Protein AF-A0A537X5E1-F1 (afdb_monomer)

Structure (mmCIF, N/CA/C/O backbone):
data_AF-A0A537X5E1-F1
#
_entry.id   AF-A0A537X5E1-F1
#
loop_
_atom_site.group_PDB
_atom_site.id
_atom_site.type_symbol
_atom_site.label_atom_id
_atom_site.label_alt_id
_atom_site.label_comp_id
_atom_site.label_asym_id
_atom_site.label_entity_id
_atom_site.label_seq_id
_atom_site.pdbx_PDB_ins_code
_atom_site.Cartn_x
_atom_site.Cartn_y
_atom_site.Cartn_z
_atom_site.occupancy
_atom_site.B_iso_or_equiv
_atom_site.auth_seq_id
_atom_site.auth_comp_id
_atom_site.auth_asym_id
_atom_site.auth_atom_id
_atom_site.pdbx_PDB_model_num
ATOM 1 N N . MET A 1 1 ? 14.790 5.334 -3.574 1.00 80.94 1 MET A N 1
ATOM 2 C CA . MET A 1 1 ? 14.850 6.751 -4.011 1.00 80.94 1 MET A CA 1
ATOM 3 C C . MET A 1 1 ? 13.511 7.228 -4.557 1.00 80.94 1 MET A C 1
ATOM 5 O O . MET A 1 1 ? 13.008 8.203 -4.020 1.00 80.94 1 MET A O 1
ATOM 9 N N . ALA A 1 2 ? 12.903 6.524 -5.523 1.00 88.62 2 ALA A N 1
ATOM 10 C CA . ALA A 1 2 ? 11.555 6.816 -6.039 1.00 88.62 2 ALA A CA 1
ATOM 11 C C . ALA A 1 2 ? 10.518 7.056 -4.935 1.00 88.62 2 ALA A C 1
ATOM 13 O O . ALA A 1 2 ? 9.854 8.083 -4.870 1.00 88.62 2 ALA A O 1
ATOM 14 N N . SER A 1 3 ? 10.453 6.110 -4.012 1.00 90.12 3 SER A N 1
ATOM 15 C CA . SER A 1 3 ? 9.537 6.094 -2.884 1.00 90.12 3 SER A CA 1
ATOM 16 C C . SER A 1 3 ? 9.662 7.276 -1.935 1.00 90.12 3 SER A C 1
ATOM 18 O O . SER A 1 3 ? 8.659 7.870 -1.560 1.00 90.12 3 SER A O 1
ATOM 20 N N . ALA A 1 4 ? 10.887 7.661 -1.579 1.00 91.50 4 ALA A N 1
ATOM 21 C CA . ALA A 1 4 ? 11.147 8.807 -0.720 1.00 91.50 4 ALA A CA 1
ATOM 22 C C . ALA A 1 4 ? 10.644 10.097 -1.382 1.00 91.50 4 ALA A C 1
ATOM 24 O O . ALA A 1 4 ? 9.962 10.894 -0.737 1.00 91.50 4 ALA A O 1
ATOM 25 N N . THR A 1 5 ? 10.906 10.262 -2.682 1.00 94.50 5 THR A N 1
ATOM 26 C CA . THR A 1 5 ? 10.387 11.379 -3.480 1.00 94.50 5 THR A CA 1
ATOM 27 C C . THR A 1 5 ? 8.862 11.350 -3.552 1.00 94.50 5 THR A C 1
ATOM 29 O O . THR A 1 5 ? 8.228 12.388 -3.341 1.00 94.50 5 THR A O 1
ATOM 32 N N . ALA A 1 6 ? 8.265 10.174 -3.772 1.00 95.75 6 ALA A N 1
ATOM 33 C CA . ALA A 1 6 ? 6.819 10.003 -3.830 1.00 95.75 6 ALA A CA 1
ATOM 34 C C . ALA A 1 6 ? 6.149 10.382 -2.500 1.00 95.75 6 ALA A C 1
ATOM 36 O O . ALA A 1 6 ? 5.268 11.238 -2.487 1.00 95.75 6 ALA A O 1
ATOM 37 N N . ILE A 1 7 ? 6.617 9.827 -1.374 1.00 94.69 7 ILE A N 1
ATOM 38 C CA . ILE A 1 7 ? 6.110 10.121 -0.022 1.00 94.69 7 ILE A CA 1
ATOM 39 C C . ILE A 1 7 ? 6.230 11.617 0.285 1.00 94.69 7 ILE A C 1
ATOM 41 O O . ILE A 1 7 ? 5.267 12.238 0.739 1.00 94.69 7 ILE A O 1
ATOM 45 N N . ALA A 1 8 ? 7.408 12.207 0.052 1.00 95.94 8 ALA A N 1
ATOM 46 C CA . ALA A 1 8 ? 7.662 13.610 0.364 1.00 95.94 8 ALA A CA 1
ATOM 47 C C . ALA A 1 8 ? 6.758 14.544 -0.452 1.00 95.94 8 ALA A C 1
ATOM 49 O O . ALA A 1 8 ? 6.165 15.471 0.107 1.00 95.94 8 ALA A O 1
ATOM 50 N N . THR A 1 9 ? 6.611 14.269 -1.750 1.00 97.38 9 THR A N 1
ATOM 51 C CA . THR A 1 9 ? 5.779 15.068 -2.658 1.00 97.38 9 THR A CA 1
ATOM 52 C C . THR A 1 9 ? 4.301 14.915 -2.339 1.00 97.38 9 THR A C 1
ATOM 54 O O . THR A 1 9 ? 3.621 15.925 -2.169 1.00 97.38 9 THR A O 1
ATOM 57 N N . LEU A 1 10 ? 3.823 13.676 -2.170 1.00 97.38 10 LEU A N 1
ATOM 58 C CA . LEU A 1 10 ? 2.445 13.380 -1.781 1.00 97.38 10 LEU A CA 1
ATOM 59 C C . LEU A 1 10 ? 2.080 14.137 -0.503 1.00 97.38 10 LEU A C 1
ATOM 61 O O . LEU A 1 10 ? 1.066 14.832 -0.442 1.00 97.38 10 LEU A O 1
ATOM 65 N N . LYS A 1 11 ? 2.937 14.040 0.519 1.00 95.44 11 LYS A N 1
ATOM 66 C CA . LYS A 1 11 ? 2.716 14.699 1.804 1.00 95.44 11 LYS A CA 1
ATOM 67 C C . LYS A 1 11 ? 2.663 16.216 1.659 1.00 95.44 11 LYS A C 1
ATOM 69 O O . LYS A 1 11 ? 1.775 16.840 2.232 1.00 95.44 11 LYS A O 1
ATOM 74 N N . ALA A 1 12 ? 3.591 16.812 0.912 1.00 96.94 12 ALA A N 1
ATOM 75 C CA . ALA A 1 12 ? 3.610 18.254 0.692 1.00 96.94 12 ALA A CA 1
ATOM 76 C C . ALA A 1 12 ? 2.371 18.739 -0.081 1.00 96.94 12 ALA A C 1
ATOM 78 O O . ALA A 1 12 ? 1.764 19.734 0.311 1.00 96.94 12 ALA A O 1
ATOM 79 N N . ALA A 1 13 ? 1.975 18.026 -1.137 1.00 97.12 13 ALA A N 1
ATOM 80 C CA . ALA A 1 13 ? 0.824 18.362 -1.968 1.00 97.12 13 ALA A CA 1
ATOM 81 C C . ALA A 1 13 ? -0.501 18.237 -1.200 1.00 97.12 13 ALA A C 1
ATOM 83 O O . ALA A 1 13 ? -1.284 19.190 -1.166 1.00 97.12 13 ALA A O 1
ATOM 84 N N . TYR A 1 14 ? -0.717 17.112 -0.509 1.00 96.00 14 TYR A N 1
ATOM 85 C CA . TYR A 1 14 ? -1.943 16.876 0.256 1.00 96.00 14 TYR A CA 1
ATOM 86 C C . TYR A 1 14 ? -2.073 17.845 1.439 1.00 96.00 14 TYR A C 1
ATOM 88 O O . TYR A 1 14 ? -3.107 18.486 1.613 1.00 96.00 14 TYR A O 1
ATOM 96 N N . LEU A 1 15 ? -1.003 18.044 2.222 1.00 93.75 15 LEU A N 1
ATOM 97 C CA . LEU A 1 15 ? -1.014 19.031 3.314 1.00 93.75 15 LEU A CA 1
ATOM 98 C C . LEU A 1 15 ? -1.101 20.480 2.805 1.00 93.75 15 LEU A C 1
ATOM 100 O O . LEU A 1 15 ? -1.512 21.366 3.552 1.00 93.75 15 LEU A O 1
ATOM 104 N N . GLY A 1 16 ? -0.741 20.717 1.542 1.00 95.88 16 GLY A N 1
ATOM 105 C CA . GLY A 1 16 ? -0.945 21.978 0.831 1.00 95.88 16 GLY A CA 1
ATOM 106 C C . GLY A 1 16 ? -2.392 22.227 0.385 1.00 95.88 16 GLY A C 1
ATOM 107 O O . GLY A 1 16 ? -2.672 23.305 -0.137 1.00 95.88 16 GLY A O 1
ATOM 108 N N . GLY A 1 17 ? -3.306 21.274 0.602 1.00 94.44 17 GLY A N 1
ATOM 109 C CA . GLY A 1 17 ? -4.735 21.400 0.306 1.00 94.44 17 GLY A CA 1
ATOM 110 C C . GLY A 1 17 ? -5.176 20.812 -1.035 1.00 94.44 17 GLY A C 1
ATOM 111 O O . GLY A 1 17 ? -6.317 21.044 -1.433 1.00 94.44 17 GLY A O 1
ATOM 112 N N . GLN A 1 18 ? -4.306 20.078 -1.734 1.00 96.56 18 GLN A N 1
ATOM 113 C CA . GLN A 1 18 ? -4.712 19.312 -2.916 1.00 96.56 18 GLN A CA 1
ATOM 114 C C . GLN A 1 18 ? -5.556 18.100 -2.519 1.00 96.56 18 GLN A C 1
ATOM 116 O O . GLN A 1 18 ? -5.432 17.577 -1.406 1.00 96.56 18 GLN A O 1
ATOM 121 N N . ARG A 1 19 ? -6.398 17.631 -3.444 1.00 96.69 19 ARG A N 1
ATOM 122 C CA . ARG A 1 19 ? -7.115 16.363 -3.261 1.00 96.69 19 ARG A CA 1
ATOM 123 C C . ARG A 1 19 ? -6.122 15.193 -3.265 1.00 96.69 19 ARG A C 1
ATOM 125 O O . ARG A 1 19 ? -4.997 15.322 -3.742 1.00 96.69 19 ARG A O 1
ATOM 132 N N . LEU A 1 20 ? -6.513 14.053 -2.691 1.00 95.94 20 LEU A N 1
ATOM 133 C CA . LEU A 1 20 ? -5.603 12.910 -2.537 1.00 95.94 20 LEU A CA 1
ATOM 134 C C . LEU A 1 20 ? -5.120 12.354 -3.886 1.00 95.94 20 LEU A C 1
ATOM 136 O O . LEU A 1 20 ? -3.939 12.059 -4.020 1.00 95.94 20 LEU A O 1
ATOM 140 N N . ASP A 1 21 ? -6.003 12.260 -4.879 1.00 97.25 21 ASP A N 1
ATOM 141 C CA . ASP A 1 21 ? -5.669 11.881 -6.258 1.00 97.25 21 ASP A CA 1
ATOM 142 C C . ASP A 1 21 ? -4.666 12.857 -6.888 1.00 97.25 21 ASP A C 1
ATOM 144 O O . ASP A 1 21 ? -3.602 12.435 -7.332 1.00 97.25 21 ASP A O 1
ATOM 148 N N . GLU A 1 22 ? -4.940 14.162 -6.821 1.00 97.81 22 GLU A N 1
ATOM 149 C CA . GLU A 1 22 ? -4.045 15.216 -7.331 1.00 97.81 22 GLU A CA 1
ATOM 150 C C . GLU A 1 22 ? -2.658 15.165 -6.666 1.00 97.81 22 GLU A C 1
ATOM 152 O O . GLU A 1 22 ? -1.624 15.321 -7.318 1.00 97.81 22 GLU A O 1
ATOM 157 N N . ALA A 1 23 ? -2.614 14.890 -5.361 1.00 97.94 23 ALA A N 1
ATOM 158 C CA . ALA A 1 23 ? -1.369 14.772 -4.619 1.00 97.94 23 ALA A CA 1
ATOM 159 C C . ALA A 1 23 ? -0.562 13.516 -5.013 1.00 97.94 23 ALA A C 1
ATOM 161 O O . ALA A 1 23 ? 0.673 13.560 -5.026 1.00 97.94 23 ALA A O 1
ATOM 162 N N . VAL A 1 24 ? -1.229 12.409 -5.363 1.00 97.75 24 VAL A N 1
ATOM 163 C CA . VAL A 1 24 ? -0.579 11.207 -5.916 1.00 97.75 24 VAL A CA 1
ATOM 164 C C . VAL A 1 24 ? -0.083 11.462 -7.343 1.00 97.75 24 VAL A C 1
ATOM 166 O O . VAL A 1 24 ? 1.039 11.080 -7.672 1.00 97.75 24 VAL A O 1
ATOM 169 N N . GLU A 1 25 ? -0.848 12.167 -8.176 1.00 98.19 25 GLU A N 1
ATOM 170 C CA . GLU A 1 25 ? -0.407 12.584 -9.515 1.00 98.19 25 GLU A CA 1
ATOM 171 C C . GLU A 1 25 ? 0.824 13.504 -9.448 1.00 98.19 25 GLU A C 1
ATOM 173 O O . GLU A 1 25 ? 1.772 13.347 -10.222 1.00 98.19 25 GLU A O 1
ATOM 178 N N . ALA A 1 26 ? 0.868 14.422 -8.478 1.00 97.88 26 ALA A N 1
ATOM 179 C CA . ALA A 1 26 ? 2.044 15.249 -8.221 1.00 97.88 26 ALA A CA 1
ATOM 180 C C . ALA A 1 26 ? 3.259 14.397 -7.812 1.00 97.88 26 ALA A C 1
ATOM 182 O O . ALA A 1 26 ? 4.374 14.639 -8.283 1.00 97.88 26 ALA A O 1
ATOM 183 N N . ALA A 1 27 ? 3.048 13.374 -6.977 1.00 97.50 27 ALA A N 1
ATOM 184 C CA . ALA A 1 27 ? 4.088 12.415 -6.620 1.00 97.50 27 ALA A CA 1
ATOM 185 C C . ALA A 1 27 ? 4.598 11.638 -7.846 1.00 97.50 27 ALA A C 1
ATOM 187 O O . ALA A 1 27 ? 5.812 11.517 -8.009 1.00 97.50 27 ALA A O 1
ATOM 188 N N . ASN A 1 28 ? 3.710 11.197 -8.746 1.00 97.56 28 ASN A N 1
ATOM 189 C CA . ASN A 1 28 ? 4.096 10.583 -10.021 1.00 97.56 28 ASN A CA 1
ATOM 190 C C . ASN A 1 28 ? 5.009 11.501 -10.835 1.00 97.56 28 ASN A C 1
ATOM 192 O O . ASN A 1 28 ? 6.096 11.096 -11.241 1.00 97.56 28 ASN A O 1
ATOM 196 N N . ALA A 1 29 ? 4.580 12.750 -11.036 1.00 96.69 29 ALA A N 1
ATOM 197 C CA . ALA A 1 29 ? 5.317 13.726 -11.829 1.00 96.69 29 ALA A CA 1
ATOM 198 C C . ALA A 1 29 ? 6.715 14.001 -11.251 1.00 96.69 29 ALA A C 1
ATOM 200 O O . ALA A 1 29 ? 7.679 14.119 -12.007 1.00 96.69 29 ALA A O 1
ATOM 201 N N . ALA A 1 30 ? 6.844 14.058 -9.922 1.00 95.81 30 ALA A N 1
ATOM 202 C CA . ALA A 1 30 ? 8.131 14.246 -9.259 1.00 95.81 30 ALA A CA 1
ATOM 203 C C . ALA A 1 30 ? 9.078 13.052 -9.460 1.00 95.81 30 ALA A C 1
ATOM 205 O O . ALA A 1 30 ? 10.251 13.251 -9.778 1.00 95.81 30 ALA A O 1
ATOM 206 N N . VAL A 1 31 ? 8.578 11.817 -9.322 1.00 94.81 31 VAL A N 1
ATOM 207 C CA . VAL A 1 31 ? 9.384 10.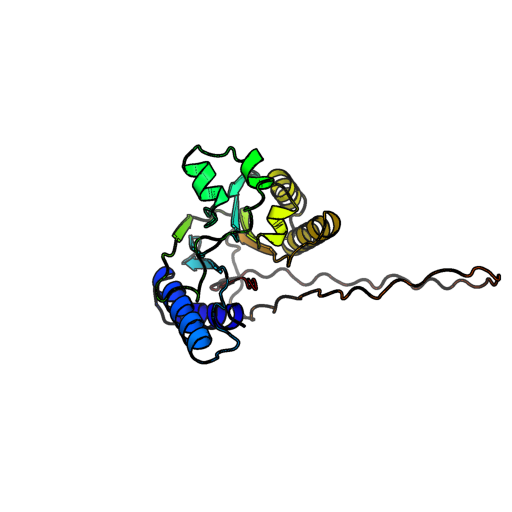606 -9.561 1.00 94.81 31 VAL A CA 1
ATOM 208 C C . VAL A 1 31 ? 9.772 10.494 -11.037 1.00 94.81 31 VAL A C 1
ATOM 210 O O . VAL A 1 31 ? 10.937 10.241 -11.339 1.00 94.81 31 VAL A O 1
ATOM 213 N N . PHE A 1 32 ? 8.833 10.753 -11.951 1.00 94.19 32 PHE A N 1
ATOM 214 C CA . PHE A 1 32 ? 9.067 10.721 -13.396 1.00 94.19 32 PHE A CA 1
ATOM 215 C C . PHE A 1 32 ? 10.130 11.745 -13.823 1.00 94.19 32 PHE A C 1
ATOM 217 O O . PHE A 1 32 ? 11.050 11.418 -14.572 1.00 94.19 32 PHE A O 1
ATOM 224 N N . ALA A 1 33 ? 10.054 12.978 -13.307 1.00 92.62 33 ALA A N 1
ATOM 225 C CA . ALA A 1 33 ? 11.052 14.013 -13.574 1.00 92.62 33 ALA A CA 1
ATOM 226 C C . ALA A 1 33 ? 12.443 13.609 -13.060 1.00 92.62 33 ALA A C 1
ATOM 228 O O . ALA A 1 33 ? 13.429 13.717 -13.786 1.00 92.62 33 ALA A O 1
ATOM 229 N N . GLN A 1 34 ? 12.520 13.057 -11.846 1.00 89.81 34 GLN A N 1
ATOM 230 C CA . GLN A 1 34 ? 13.782 12.582 -11.279 1.00 89.81 34 GLN A CA 1
ATOM 231 C C . GLN A 1 34 ? 14.406 11.441 -12.102 1.00 89.81 34 GLN A C 1
ATOM 233 O O . GLN A 1 34 ? 15.622 11.410 -12.284 1.00 89.81 34 GLN A O 1
ATOM 238 N N . ALA A 1 35 ? 13.587 10.519 -12.617 1.00 88.00 35 ALA A N 1
ATOM 239 C CA . ALA A 1 35 ? 14.034 9.433 -13.489 1.00 88.00 35 ALA A CA 1
ATOM 240 C C . ALA A 1 35 ? 14.516 9.926 -14.869 1.00 88.00 35 ALA A C 1
ATOM 242 O O . ALA A 1 35 ? 15.355 9.284 -15.503 1.00 88.00 35 ALA A O 1
ATOM 243 N N . ALA A 1 36 ? 13.995 11.061 -15.349 1.00 84.38 36 ALA A N 1
ATOM 244 C CA . ALA A 1 36 ? 14.403 11.669 -16.614 1.00 84.38 36 ALA A CA 1
ATOM 245 C C . ALA A 1 36 ? 15.745 12.419 -16.513 1.00 84.38 36 ALA A C 1
ATOM 247 O O . ALA A 1 36 ? 16.520 12.413 -17.475 1.00 84.38 36 ALA A O 1
ATOM 248 N N . ASP A 1 37 ? 16.022 13.029 -15.358 1.00 84.31 37 ASP A N 1
ATOM 249 C CA . ASP A 1 37 ? 17.216 13.850 -15.119 1.00 84.31 37 ASP A CA 1
ATOM 250 C C . ASP A 1 37 ? 18.493 13.024 -14.878 1.00 84.31 37 ASP A C 1
ATOM 252 O O . ASP A 1 37 ? 19.600 13.510 -15.126 1.00 84.31 37 ASP A O 1
ATOM 256 N N . ASP A 1 38 ? 18.362 11.765 -14.448 1.00 80.81 38 ASP A N 1
ATOM 257 C CA . ASP A 1 38 ? 19.485 10.852 -14.230 1.00 80.81 38 ASP A CA 1
ATOM 258 C C . ASP A 1 38 ? 19.358 9.593 -15.097 1.00 80.81 38 ASP A C 1
ATOM 260 O O . ASP A 1 38 ? 18.463 8.765 -14.933 1.00 80.81 38 ASP A O 1
ATOM 264 N N . ALA A 1 39 ? 20.315 9.406 -16.010 1.00 78.38 39 ALA A N 1
ATOM 265 C CA . ALA A 1 39 ? 20.365 8.237 -16.880 1.00 78.38 39 ALA A CA 1
ATOM 266 C C . ALA A 1 39 ? 20.448 6.905 -16.110 1.00 78.38 39 ALA A C 1
ATOM 268 O O . ALA A 1 39 ? 20.008 5.889 -16.649 1.00 78.38 39 ALA A O 1
ATOM 269 N N . ALA A 1 40 ? 20.993 6.907 -14.888 1.00 79.62 40 ALA A N 1
ATOM 270 C CA . ALA A 1 40 ? 21.053 5.740 -14.011 1.00 79.62 40 ALA A CA 1
ATOM 271 C C . ALA A 1 40 ? 19.699 5.399 -13.365 1.00 79.62 40 ALA A C 1
ATOM 273 O O . ALA A 1 40 ? 19.528 4.286 -12.878 1.00 79.62 40 ALA A O 1
ATOM 274 N N . LEU A 1 41 ? 18.741 6.332 -13.379 1.00 78.75 41 LEU A N 1
ATOM 275 C CA . LEU A 1 41 ? 17.405 6.185 -12.791 1.00 78.75 41 LEU A CA 1
ATOM 276 C C . LEU A 1 41 ? 16.312 6.009 -13.846 1.00 78.75 41 LEU A C 1
ATOM 278 O O . LEU A 1 41 ? 15.127 6.050 -13.521 1.00 78.75 41 LEU A O 1
ATOM 282 N N . ARG A 1 42 ? 16.675 5.803 -15.117 1.00 74.94 42 ARG A N 1
ATOM 283 C CA . ARG A 1 42 ? 15.686 5.555 -16.170 1.00 74.94 42 ARG A CA 1
ATOM 284 C C . ARG A 1 42 ? 14.880 4.300 -15.869 1.00 74.94 42 ARG A C 1
ATOM 286 O O . ARG A 1 42 ? 15.449 3.236 -15.654 1.00 74.94 42 ARG A O 1
ATOM 293 N N . GLY A 1 43 ? 13.558 4.436 -15.930 1.00 77.62 43 GLY A N 1
ATOM 294 C CA . GLY A 1 43 ? 12.629 3.354 -15.606 1.00 77.62 43 GLY A CA 1
ATOM 295 C C . GLY A 1 43 ? 12.422 3.148 -14.105 1.00 77.62 43 GLY A C 1
ATOM 296 O O . GLY A 1 43 ? 11.714 2.222 -13.731 1.00 77.62 43 GLY A O 1
ATOM 297 N N . MET A 1 44 ? 13.003 4.000 -13.252 1.00 87.25 44 MET A N 1
ATOM 298 C CA . MET A 1 44 ? 12.749 3.976 -11.817 1.00 87.25 44 MET A CA 1
ATOM 299 C C . MET A 1 44 ? 11.258 4.203 -11.544 1.00 87.25 44 MET A C 1
ATOM 301 O O . MET A 1 44 ? 10.689 5.208 -11.969 1.00 87.25 44 MET A O 1
ATOM 305 N N . GLY A 1 45 ? 10.664 3.309 -10.758 1.00 90.62 45 GLY A N 1
ATOM 306 C CA . GLY A 1 45 ? 9.292 3.444 -10.296 1.00 90.62 45 GLY A CA 1
ATOM 307 C C . GLY A 1 45 ? 9.096 2.950 -8.871 1.00 90.62 45 GLY A C 1
ATOM 308 O O . GLY A 1 45 ? 10.032 2.487 -8.221 1.00 90.62 45 GLY A O 1
ATOM 309 N N . THR A 1 46 ? 7.882 3.121 -8.363 1.00 93.44 46 THR A N 1
ATOM 310 C CA . THR A 1 46 ? 7.452 2.594 -7.061 1.00 93.44 46 THR A CA 1
ATOM 311 C C . THR A 1 46 ? 5.942 2.411 -7.062 1.00 93.44 46 THR A C 1
ATOM 313 O O . THR A 1 46 ? 5.221 3.153 -7.737 1.00 93.44 46 THR A O 1
ATOM 316 N N . THR A 1 47 ? 5.450 1.464 -6.273 1.00 95.25 47 THR A N 1
ATOM 317 C CA . THR A 1 47 ? 4.035 1.422 -5.899 1.00 95.25 47 THR A CA 1
ATOM 318 C C . THR A 1 47 ? 3.727 2.531 -4.888 1.00 95.25 47 THR A C 1
ATOM 320 O O . THR A 1 47 ? 4.630 3.172 -4.338 1.00 95.25 47 THR A O 1
ATOM 323 N N . LEU A 1 48 ? 2.443 2.794 -4.657 1.00 97.12 48 LEU A N 1
ATOM 324 C CA . LEU A 1 48 ? 1.960 3.684 -3.615 1.00 97.12 48 LEU A CA 1
ATOM 325 C C . LEU A 1 48 ? 0.575 3.248 -3.148 1.00 97.12 48 LEU A C 1
ATOM 327 O O . LEU A 1 48 ? -0.371 3.222 -3.925 1.00 97.12 48 LEU A O 1
ATOM 331 N N . THR A 1 49 ? 0.446 3.001 -1.850 1.00 97.56 49 THR A N 1
ATOM 332 C CA . THR A 1 49 ? -0.844 2.873 -1.166 1.00 97.56 49 THR A CA 1
ATOM 333 C C . THR A 1 49 ? -0.815 3.812 0.025 1.00 97.56 49 THR A C 1
ATOM 335 O O . THR A 1 49 ? 0.011 3.642 0.921 1.00 97.56 49 THR A O 1
ATOM 338 N N . ALA A 1 50 ? -1.677 4.826 0.009 1.00 95.88 50 ALA A N 1
ATOM 339 C CA . ALA A 1 50 ? -1.730 5.867 1.023 1.00 95.88 50 ALA A CA 1
ATOM 340 C C . ALA A 1 50 ? -3.103 5.940 1.676 1.00 95.88 50 ALA A C 1
ATOM 342 O O . ALA A 1 50 ? -4.116 5.813 0.998 1.00 95.88 50 ALA A O 1
ATOM 343 N N . ILE A 1 51 ? -3.122 6.200 2.985 1.00 95.75 51 ILE A N 1
ATOM 344 C CA . ILE A 1 51 ? -4.324 6.547 3.747 1.00 95.75 51 ILE A CA 1
ATOM 345 C C . ILE A 1 51 ? -4.206 8.010 4.188 1.00 95.75 51 ILE A C 1
ATOM 347 O O . ILE A 1 51 ? -3.173 8.433 4.700 1.00 95.75 51 ILE A O 1
ATOM 351 N N . ALA A 1 52 ? -5.278 8.779 4.036 1.00 94.19 52 ALA A N 1
ATOM 352 C CA . ALA A 1 52 ? -5.445 10.096 4.631 1.00 94.19 52 ALA A CA 1
ATOM 353 C C . ALA A 1 52 ? -6.697 10.105 5.513 1.00 94.19 52 ALA A C 1
ATOM 355 O O . ALA A 1 52 ? -7.761 9.649 5.103 1.00 94.19 52 ALA A O 1
ATOM 356 N N . LEU A 1 53 ? -6.572 10.614 6.739 1.00 91.62 53 LEU A N 1
ATOM 357 C CA . LEU A 1 53 ? -7.695 10.720 7.670 1.00 91.62 53 LEU A CA 1
ATOM 358 C C . LEU A 1 53 ? -8.342 12.100 7.546 1.00 91.62 53 LEU A C 1
ATOM 360 O O . LEU A 1 53 ? -7.688 13.116 7.786 1.00 91.62 53 LEU A O 1
ATOM 364 N N . GLU A 1 54 ? -9.629 12.123 7.212 1.00 87.75 54 GLU A N 1
ATOM 365 C CA . GLU A 1 54 ? -10.443 13.329 7.105 1.00 87.75 54 GLU A CA 1
ATOM 366 C C . GLU A 1 54 ? -11.528 13.359 8.184 1.00 87.75 54 GLU A C 1
ATOM 368 O O . GLU A 1 54 ? -12.269 12.399 8.411 1.00 87.75 54 GLU A O 1
ATOM 373 N N . GLY A 1 55 ? -11.650 14.500 8.862 1.00 85.56 55 GLY A N 1
ATOM 374 C CA . GLY A 1 55 ? -12.615 14.657 9.946 1.00 85.56 55 GLY A CA 1
ATOM 375 C C . GLY A 1 55 ? -12.364 13.685 11.104 1.00 85.56 55 GLY A C 1
ATOM 376 O O . GLY A 1 55 ? -11.224 13.471 11.511 1.00 85.56 55 GLY A O 1
ATOM 377 N N . ALA A 1 56 ? -13.445 13.152 11.679 1.00 82.62 56 ALA A N 1
ATOM 378 C CA . ALA A 1 56 ? -13.379 12.272 12.848 1.00 82.62 56 ALA A CA 1
ATOM 379 C C . ALA A 1 56 ? -13.364 10.775 12.499 1.00 82.62 56 ALA A C 1
ATOM 381 O O . ALA A 1 56 ? -12.912 9.970 13.305 1.00 82.62 56 ALA A O 1
ATOM 382 N N . SER A 1 57 ? -13.885 10.391 11.332 1.00 90.50 57 SER A N 1
ATOM 383 C CA . SER A 1 57 ? -14.205 8.988 11.043 1.00 90.50 57 SER A CA 1
ATOM 384 C C . SER A 1 57 ? -14.144 8.643 9.556 1.00 90.50 57 SER A C 1
ATOM 386 O O . SER A 1 57 ? -14.823 7.724 9.111 1.00 90.50 57 SER A O 1
ATOM 388 N N . THR A 1 58 ? -13.391 9.386 8.749 1.00 93.94 58 THR A N 1
ATOM 389 C CA . THR A 1 58 ? -13.227 9.075 7.325 1.00 93.94 58 THR A CA 1
ATOM 390 C C . THR A 1 58 ? -11.765 8.798 7.025 1.00 93.94 58 THR A C 1
ATOM 392 O O . THR A 1 58 ? -10.904 9.612 7.341 1.00 93.94 58 THR A O 1
ATOM 395 N N . ALA A 1 59 ? -11.498 7.670 6.376 1.00 95.69 59 ALA A N 1
ATOM 396 C CA . ALA A 1 59 ? -10.234 7.387 5.717 1.00 95.69 59 ALA A CA 1
ATOM 397 C C . ALA A 1 59 ? -10.432 7.461 4.198 1.00 95.69 59 ALA A C 1
ATOM 399 O O . ALA A 1 59 ? -11.302 6.790 3.641 1.00 95.69 59 ALA A O 1
ATOM 400 N N . LEU A 1 60 ? -9.628 8.282 3.531 1.00 96.75 60 LEU A N 1
ATOM 401 C CA . LEU A 1 60 ? -9.459 8.263 2.085 1.00 96.75 60 LEU A CA 1
ATOM 402 C C . LEU A 1 60 ? -8.222 7.445 1.744 1.00 96.75 60 LEU A C 1
ATOM 404 O O . LEU A 1 60 ? -7.198 7.584 2.409 1.00 96.75 60 LEU A O 1
ATOM 408 N N . LEU A 1 61 ? -8.312 6.612 0.715 1.00 97.56 61 LEU A N 1
ATOM 409 C CA . LEU A 1 61 ? -7.188 5.849 0.199 1.00 97.56 61 LEU A CA 1
ATOM 410 C C . LEU A 1 61 ? -6.863 6.300 -1.217 1.00 97.56 61 LEU A C 1
ATOM 412 O O . LEU A 1 61 ? -7.778 6.528 -2.004 1.00 97.56 61 LEU A O 1
ATOM 416 N N . GLY A 1 62 ? -5.572 6.401 -1.522 1.00 97.62 62 GLY A N 1
ATOM 417 C CA . GLY A 1 62 ? -5.042 6.582 -2.872 1.00 97.62 62 GLY A CA 1
ATOM 418 C C . GLY A 1 62 ? -4.101 5.427 -3.188 1.00 97.62 62 GLY A C 1
ATOM 419 O O . GLY A 1 62 ? -3.227 5.123 -2.372 1.00 97.62 62 GLY A O 1
ATOM 420 N N . HIS A 1 63 ? -4.299 4.768 -4.326 1.00 98.12 63 HIS A N 1
ATOM 421 C CA . HIS A 1 63 ? -3.619 3.519 -4.650 1.00 98.12 63 HIS A CA 1
ATOM 422 C C . HIS A 1 63 ? -3.122 3.465 -6.101 1.00 98.12 63 HIS A C 1
ATOM 424 O O . HIS A 1 63 ? -3.850 3.784 -7.042 1.00 98.12 63 HIS A O 1
ATOM 430 N N . VAL A 1 64 ? -1.867 3.040 -6.259 1.00 98.06 64 VAL A N 1
ATOM 431 C CA . VAL A 1 64 ? -1.187 2.726 -7.517 1.00 98.06 64 VAL A CA 1
ATOM 432 C C . VAL A 1 64 ? -0.211 1.568 -7.275 1.00 98.06 64 VAL A C 1
ATOM 434 O O . VAL A 1 64 ? 0.820 1.763 -6.636 1.00 98.06 64 VAL A O 1
ATOM 437 N N . GLY A 1 65 ? -0.477 0.384 -7.821 1.00 96.81 65 GLY A N 1
ATOM 438 C CA . GLY A 1 65 ? 0.456 -0.749 -7.797 1.00 96.81 65 GLY A CA 1
ATOM 439 C C . GLY A 1 65 ? -0.214 -2.010 -7.279 1.00 96.81 65 GLY A C 1
ATOM 440 O O . GLY A 1 65 ? -1.414 -2.167 -7.430 1.00 96.81 65 GLY A O 1
ATOM 441 N N . ASP A 1 66 ? 0.546 -2.905 -6.670 1.00 95.75 66 ASP A N 1
ATOM 442 C CA . ASP A 1 66 ? 0.077 -4.182 -6.112 1.00 95.75 66 ASP A CA 1
ATOM 443 C C . ASP A 1 66 ? 0.293 -4.289 -4.592 1.00 95.75 66 ASP A C 1
ATOM 445 O O . ASP A 1 66 ? 0.040 -5.322 -3.980 1.00 95.75 66 ASP A O 1
ATOM 449 N N . SER A 1 67 ? 0.716 -3.200 -3.945 1.00 96.44 67 SER A N 1
ATOM 450 C CA . SER A 1 67 ? 0.680 -3.093 -2.485 1.00 96.44 67 SER A CA 1
ATOM 451 C C . SER A 1 67 ? -0.757 -2.934 -2.002 1.00 96.44 67 SER A C 1
ATOM 453 O O . SER A 1 67 ? -1.520 -2.146 -2.554 1.00 96.44 67 SER A O 1
ATOM 455 N N . ARG A 1 68 ? -1.139 -3.604 -0.920 1.00 97.56 68 ARG A N 1
ATOM 456 C CA . ARG A 1 68 ? -2.555 -3.760 -0.568 1.00 97.56 68 ARG A CA 1
ATOM 457 C C . ARG A 1 68 ? -2.960 -2.968 0.659 1.00 97.56 68 ARG A C 1
ATOM 459 O O . ARG A 1 68 ? -2.164 -2.760 1.575 1.00 97.56 68 ARG A O 1
ATOM 466 N N . ALA A 1 69 ? -4.230 -2.570 0.695 1.00 98.19 69 ALA A N 1
ATOM 467 C CA . ALA A 1 69 ? -4.898 -2.145 1.916 1.00 98.19 69 ALA A CA 1
ATOM 468 C C . ALA A 1 69 ? -6.028 -3.110 2.288 1.00 98.19 69 ALA A C 1
ATOM 470 O O . ALA A 1 69 ? -6.796 -3.541 1.430 1.00 98.19 69 ALA A O 1
ATOM 471 N N . TYR A 1 70 ? -6.165 -3.395 3.579 1.00 98.44 70 TYR A N 1
ATOM 472 C CA . TYR A 1 70 ? -7.209 -4.242 4.146 1.00 98.44 70 TYR A CA 1
ATOM 473 C C . TYR A 1 70 ? -7.980 -3.490 5.229 1.00 98.44 70 TYR A C 1
ATOM 475 O O . TYR A 1 70 ? -7.403 -2.704 5.984 1.00 98.44 70 TYR A O 1
ATOM 483 N N . LEU A 1 71 ? -9.275 -3.781 5.344 1.00 98.31 71 LEU A N 1
ATOM 484 C CA . LEU A 1 71 ? -10.127 -3.384 6.461 1.00 98.31 71 LEU A CA 1
ATOM 485 C C . LEU A 1 71 ? -10.524 -4.630 7.250 1.00 98.31 71 LEU A C 1
ATOM 487 O O . LEU A 1 71 ? -11.132 -5.550 6.705 1.00 98.31 71 LEU A O 1
ATOM 491 N N . MET A 1 72 ? -10.227 -4.627 8.547 1.00 9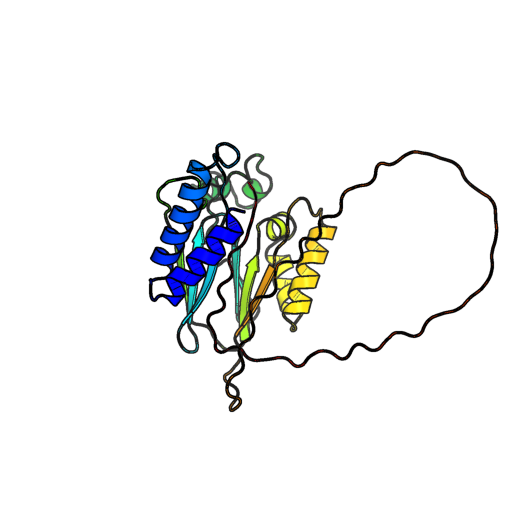8.00 72 MET A N 1
ATOM 492 C CA . MET A 1 72 ? -10.804 -5.552 9.510 1.00 98.00 72 MET A CA 1
ATOM 493 C C . MET A 1 72 ? -11.943 -4.864 10.264 1.00 98.00 72 MET A C 1
ATOM 495 O O . MET A 1 72 ? -11.704 -3.896 10.986 1.00 98.00 72 MET A O 1
ATOM 499 N N . ARG A 1 73 ? -13.161 -5.396 10.133 1.00 96.88 73 ARG A N 1
ATOM 500 C CA . ARG A 1 73 ? -14.361 -4.946 10.854 1.00 96.88 73 ARG A CA 1
ATOM 501 C C . ARG A 1 73 ? -15.124 -6.152 11.379 1.00 96.88 73 ARG A C 1
ATOM 503 O O . ARG A 1 73 ? -15.319 -7.122 10.653 1.00 96.88 73 ARG A O 1
ATOM 510 N N . ASP A 1 74 ? -15.514 -6.111 12.652 1.00 94.12 74 ASP A N 1
ATOM 511 C CA . ASP A 1 74 ? -16.220 -7.211 13.329 1.00 94.12 74 ASP A CA 1
ATOM 512 C C . ASP A 1 74 ? -15.519 -8.580 13.170 1.00 94.12 74 ASP A C 1
ATOM 514 O O . ASP A 1 74 ? -16.143 -9.637 13.103 1.00 94.12 74 ASP A O 1
ATOM 518 N N . GLY A 1 75 ? -14.183 -8.558 13.083 1.00 91.56 75 GLY A N 1
ATOM 519 C CA . GLY A 1 75 ? -13.339 -9.737 12.880 1.00 91.56 75 GLY A CA 1
ATOM 520 C C . GLY A 1 75 ? -13.260 -10.255 11.438 1.00 91.56 75 GLY A C 1
ATOM 521 O O . GLY A 1 75 ? -12.422 -11.121 11.177 1.00 91.56 75 GLY A O 1
ATOM 522 N N . ALA A 1 76 ? -14.059 -9.738 10.503 1.00 95.50 76 ALA A N 1
ATOM 523 C CA . ALA A 1 76 ? -13.933 -10.027 9.076 1.00 95.50 76 ALA A CA 1
ATOM 524 C C . ALA A 1 76 ? -12.850 -9.140 8.454 1.00 95.50 76 ALA A C 1
ATOM 526 O O . ALA A 1 76 ? -12.785 -7.956 8.772 1.00 95.50 76 ALA A O 1
ATOM 527 N N . VAL A 1 77 ? -12.011 -9.710 7.586 1.00 96.56 77 VAL A N 1
ATOM 528 C CA . VAL A 1 77 ? -10.958 -8.986 6.862 1.00 96.56 77 VAL A CA 1
ATOM 529 C C . VAL A 1 77 ? -11.305 -8.963 5.386 1.00 96.56 77 VAL A C 1
ATOM 531 O O . VAL A 1 77 ? -11.570 -10.013 4.806 1.00 96.56 77 VAL A O 1
ATOM 534 N N . THR A 1 78 ? -11.286 -7.771 4.801 1.00 97.00 78 THR A N 1
ATOM 535 C CA . THR A 1 78 ? -11.592 -7.551 3.389 1.00 97.00 78 THR A CA 1
ATOM 536 C C . THR A 1 78 ? -10.512 -6.674 2.775 1.00 97.00 78 THR A C 1
ATOM 538 O O . THR A 1 78 ? -10.169 -5.630 3.336 1.00 97.00 78 THR A O 1
ATOM 541 N N . GLN A 1 79 ? -9.983 -7.087 1.627 1.00 97.31 79 GLN A N 1
ATOM 542 C CA . GLN A 1 79 ? -9.111 -6.250 0.811 1.00 97.31 79 GLN A CA 1
ATOM 543 C C . GLN A 1 79 ? -9.912 -5.061 0.253 1.00 97.31 79 GLN A C 1
ATOM 545 O O . GLN A 1 79 ? -11.033 -5.223 -0.223 1.00 97.31 79 GLN A O 1
ATOM 550 N N . VAL A 1 80 ? -9.360 -3.855 0.378 1.00 97.75 80 VAL A N 1
ATOM 551 C CA . VAL A 1 80 ? -9.994 -2.598 -0.053 1.00 97.75 80 VAL A CA 1
ATOM 552 C C . VAL A 1 80 ? -9.529 -2.194 -1.450 1.00 97.75 80 VAL A C 1
ATOM 554 O O . VAL A 1 80 ? -10.325 -1.666 -2.215 1.00 97.75 80 VAL A O 1
ATOM 557 N N . THR A 1 81 ? -8.251 -2.409 -1.757 1.00 97.25 81 THR A N 1
ATOM 558 C CA . THR A 1 81 ? -7.613 -2.024 -3.024 1.00 97.25 81 THR A CA 1
ATOM 559 C C . THR A 1 81 ? -7.649 -3.160 -4.033 1.00 97.25 81 THR A C 1
ATOM 561 O O . THR A 1 81 ? -7.473 -4.304 -3.638 1.00 97.25 81 THR A O 1
ATOM 564 N N . ASP A 1 82 ? -7.767 -2.864 -5.320 1.00 95.06 82 ASP A N 1
ATOM 565 C CA . ASP A 1 82 ? -7.547 -3.849 -6.383 1.00 95.06 82 ASP A CA 1
ATOM 566 C C . ASP A 1 82 ? -6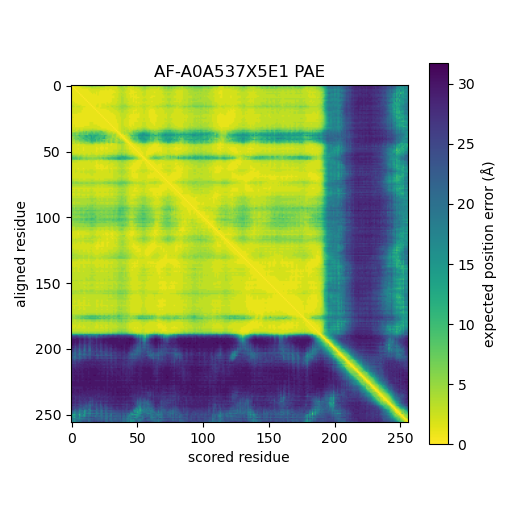.099 -3.792 -6.888 1.00 95.06 82 ASP A C 1
ATOM 568 O O . ASP A 1 82 ? -5.613 -2.717 -7.227 1.00 95.06 82 ASP A O 1
ATOM 572 N N . ASP A 1 83 ? -5.417 -4.936 -6.999 1.00 95.44 83 ASP A N 1
ATOM 573 C CA . ASP A 1 83 ? -4.029 -4.956 -7.469 1.00 95.44 83 ASP A CA 1
ATOM 574 C C . ASP A 1 83 ? -3.930 -4.522 -8.939 1.00 95.44 83 ASP A C 1
ATOM 576 O O . ASP A 1 83 ? -4.624 -5.023 -9.836 1.00 95.44 83 ASP A O 1
ATOM 580 N N . HIS A 1 84 ? -2.986 -3.631 -9.221 1.00 95.94 84 HIS A N 1
ATOM 581 C CA . HIS A 1 84 ? -2.608 -3.242 -10.573 1.00 95.94 84 HIS A CA 1
ATOM 582 C C . HIS A 1 84 ? -1.509 -4.173 -11.092 1.00 95.94 84 HIS A C 1
ATOM 584 O O . HIS A 1 84 ? -0.381 -3.747 -11.344 1.00 95.94 84 HIS A O 1
ATOM 590 N N . SER A 1 85 ? -1.845 -5.455 -11.255 1.00 94.62 85 SER A N 1
ATOM 591 C CA . SER A 1 85 ? -0.950 -6.490 -11.781 1.00 94.62 85 SER A CA 1
ATOM 592 C C . SER A 1 85 ? -1.550 -7.205 -12.993 1.00 94.62 85 SER A C 1
ATOM 594 O O . SER A 1 85 ? -2.767 -7.216 -13.213 1.00 94.62 85 SER A O 1
ATOM 596 N N . LEU A 1 86 ? -0.688 -7.812 -13.812 1.00 93.44 86 LEU A N 1
ATOM 597 C CA . LEU A 1 86 ? -1.115 -8.568 -14.989 1.00 93.44 86 LEU A CA 1
ATOM 598 C C . LEU A 1 86 ? -2.007 -9.744 -14.584 1.00 93.44 86 LEU A C 1
ATOM 600 O O . LEU A 1 86 ? -3.016 -10.010 -15.232 1.00 93.44 86 LEU A O 1
ATOM 604 N N . VAL A 1 87 ? -1.634 -10.456 -13.521 1.00 93.69 87 VAL A N 1
ATOM 605 C CA . VAL A 1 87 ? -2.388 -11.627 -13.064 1.00 93.69 87 VAL A CA 1
ATOM 606 C C . VAL A 1 87 ? -3.760 -11.239 -12.535 1.00 93.69 87 VAL A C 1
ATOM 608 O O . VAL A 1 87 ? -4.728 -11.911 -12.876 1.00 93.69 87 VAL A O 1
ATOM 611 N N . GLU A 1 88 ? -3.874 -10.118 -11.822 1.00 92.00 88 GLU A N 1
ATOM 612 C CA . GLU A 1 88 ? -5.168 -9.631 -11.343 1.00 92.00 88 GLU A CA 1
ATOM 613 C C . GLU A 1 88 ? -6.069 -9.197 -12.506 1.00 92.00 88 GLU A C 1
ATOM 615 O O . GLU A 1 88 ? -7.260 -9.508 -12.544 1.00 92.00 88 GLU A O 1
ATOM 620 N N . GLN A 1 89 ? -5.499 -8.569 -13.540 1.00 92.00 89 GLN A N 1
ATOM 621 C CA . GLN A 1 89 ? -6.242 -8.288 -14.767 1.00 92.00 89 GLN A CA 1
ATOM 622 C C . GLN A 1 89 ? -6.768 -9.576 -15.426 1.00 92.00 89 GLN A C 1
ATOM 624 O O . GLN A 1 89 ? -7.930 -9.631 -15.832 1.00 92.00 89 GLN A O 1
ATOM 629 N N . LEU A 1 90 ? -5.945 -10.625 -15.515 1.00 92.94 90 LEU A N 1
ATOM 630 C CA . LEU A 1 90 ? -6.352 -11.911 -16.088 1.00 92.94 90 LEU A CA 1
ATOM 631 C C . LEU A 1 90 ? -7.441 -12.604 -15.258 1.00 92.94 90 LEU A C 1
ATOM 633 O O . LEU A 1 90 ? -8.340 -13.216 -15.839 1.00 92.94 90 LEU A O 1
ATOM 637 N N . VAL A 1 91 ? -7.388 -12.495 -13.928 1.00 93.44 91 VAL A N 1
ATOM 638 C CA . VAL A 1 91 ? -8.443 -12.994 -13.032 1.00 93.44 91 VAL A CA 1
ATOM 639 C C . VAL A 1 91 ? -9.752 -12.256 -13.287 1.00 93.44 91 VAL A C 1
ATOM 641 O O . VAL A 1 91 ? -10.785 -12.889 -13.512 1.00 93.44 91 VAL A O 1
ATOM 644 N N . ARG A 1 92 ? -9.708 -10.923 -13.363 1.00 90.12 92 ARG A N 1
ATOM 645 C CA . ARG A 1 92 ? -10.879 -10.082 -13.648 1.00 90.12 92 ARG A CA 1
ATOM 646 C C . ARG A 1 92 ? -11.506 -10.375 -15.014 1.00 90.12 92 ARG A C 1
ATOM 648 O O . ARG A 1 92 ? -12.726 -10.346 -15.157 1.00 90.12 92 ARG A O 1
ATOM 655 N N . GLU A 1 93 ? -10.686 -10.695 -16.012 1.00 93.62 93 GLU A N 1
ATOM 656 C CA . GLU A 1 93 ? -11.127 -11.127 -17.347 1.00 93.62 93 GLU A CA 1
ATOM 657 C C . GLU A 1 93 ? -11.682 -12.570 -17.371 1.00 93.62 93 GLU A C 1
ATOM 659 O O . GLU A 1 93 ? -12.143 -13.033 -18.416 1.00 93.62 93 GLU A O 1
ATOM 664 N N . GLY A 1 94 ? -11.635 -13.300 -16.249 1.00 93.31 94 GLY A N 1
ATOM 665 C CA . GLY A 1 94 ? -12.056 -14.701 -16.149 1.00 93.31 94 GLY A CA 1
ATOM 666 C C . GLY A 1 94 ? -11.112 -15.678 -16.856 1.00 93.31 94 GLY A C 1
ATOM 667 O O . GLY A 1 94 ? -11.511 -16.794 -17.191 1.00 93.31 94 GLY A O 1
ATOM 668 N N . ARG A 1 95 ? -9.875 -15.252 -17.132 1.00 94.50 95 ARG A N 1
ATOM 669 C CA . ARG A 1 95 ? -8.849 -16.038 -17.835 1.00 94.50 95 ARG A CA 1
ATOM 670 C C . ARG A 1 95 ? -7.961 -16.837 -16.890 1.00 94.50 95 ARG A C 1
ATOM 672 O O . ARG A 1 95 ? -7.331 -17.788 -17.343 1.00 94.50 95 ARG A O 1
ATOM 679 N N . LEU A 1 96 ? -7.907 -16.439 -15.623 1.00 92.69 96 LEU A N 1
ATOM 680 C CA . LEU A 1 96 ? -7.273 -17.166 -14.529 1.00 92.69 96 LEU A CA 1
ATOM 681 C C . LEU A 1 96 ? -8.238 -17.243 -13.348 1.00 92.69 96 LEU A C 1
ATOM 683 O O . LEU A 1 96 ? -9.035 -16.335 -13.116 1.00 92.69 96 LEU A O 1
ATOM 687 N N . SER A 1 97 ? -8.147 -18.3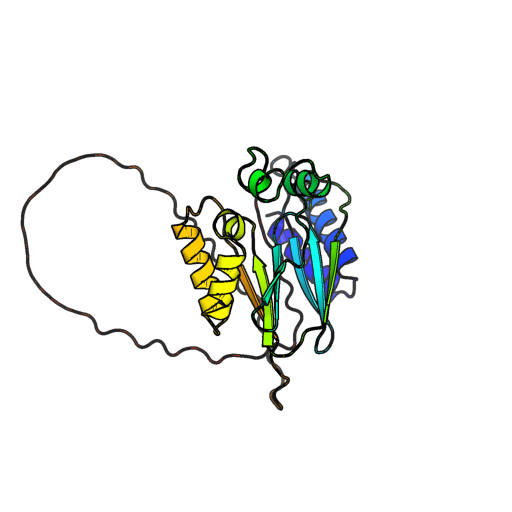17 -12.580 1.00 92.44 97 SER A N 1
ATOM 688 C CA . SER A 1 97 ? -8.671 -18.345 -11.218 1.00 92.44 97 SER A CA 1
ATOM 689 C C . SER A 1 97 ? -7.707 -17.635 -10.249 1.00 92.44 97 SER A C 1
ATOM 691 O O . SER A 1 97 ? -6.507 -17.551 -10.531 1.00 92.44 97 SER A O 1
ATOM 693 N N . PRO A 1 98 ? -8.184 -17.164 -9.080 1.00 86.25 98 PRO A N 1
ATOM 694 C CA . PRO A 1 98 ? -7.313 -16.583 -8.053 1.00 86.25 98 PRO A CA 1
ATOM 695 C C . PRO A 1 98 ? -6.175 -17.518 -7.604 1.00 86.25 98 PRO A C 1
ATOM 697 O O . PRO A 1 98 ? -5.062 -17.071 -7.339 1.00 86.25 98 PRO A O 1
ATOM 700 N N . GLU A 1 99 ? -6.427 -18.831 -7.564 1.00 86.31 99 GLU A N 1
ATOM 701 C CA . GLU A 1 99 ? -5.422 -19.836 -7.189 1.00 86.31 99 GLU A CA 1
ATOM 702 C C . GLU A 1 99 ? -4.325 -19.985 -8.258 1.00 86.31 99 GLU A C 1
ATOM 704 O O . GLU A 1 99 ? -3.138 -20.097 -7.940 1.00 86.31 99 GLU A O 1
ATOM 709 N N . GLU A 1 100 ? -4.701 -19.932 -9.539 1.00 89.31 100 GLU A N 1
ATOM 710 C CA . GLU A 1 100 ? -3.741 -19.961 -10.647 1.00 89.31 100 GLU A CA 1
ATOM 711 C C . GLU A 1 100 ? -2.904 -18.680 -10.707 1.00 89.31 100 GLU A C 1
ATOM 713 O O . GLU A 1 100 ? -1.708 -18.751 -10.992 1.00 89.31 100 GLU A O 1
ATOM 718 N N . ALA A 1 101 ? -3.501 -17.522 -10.407 1.00 87.75 101 ALA A N 1
ATOM 719 C CA . ALA A 1 101 ? -2.805 -16.237 -10.377 1.00 87.75 101 ALA A CA 1
ATOM 720 C C . ALA A 1 101 ? -1.634 -16.230 -9.383 1.00 87.75 101 ALA A C 1
ATOM 722 O O . ALA A 1 101 ? -0.543 -15.774 -9.729 1.00 87.75 101 ALA A O 1
ATOM 723 N N . HIS A 1 102 ? -1.823 -16.812 -8.195 1.00 82.06 102 HIS A N 1
ATOM 724 C CA . HIS A 1 102 ? -0.795 -16.875 -7.152 1.00 82.06 102 HIS A CA 1
ATOM 725 C C . HIS A 1 102 ? 0.462 -17.648 -7.591 1.00 82.06 102 HIS A C 1
ATOM 727 O O . HIS A 1 102 ? 1.588 -17.275 -7.267 1.00 82.06 102 HIS A O 1
ATOM 733 N N . ASN A 1 103 ? 0.290 -18.697 -8.400 1.00 85.50 103 ASN A N 1
ATOM 734 C CA . ASN A 1 103 ? 1.391 -19.531 -8.889 1.00 85.50 103 ASN A CA 1
ATOM 735 C C . ASN A 1 103 ? 1.868 -19.145 -10.299 1.00 85.50 103 ASN A C 1
ATOM 737 O O . ASN A 1 103 ? 2.723 -19.822 -10.877 1.00 85.50 103 ASN A O 1
ATOM 741 N N . HIS A 1 104 ? 1.325 -18.071 -10.874 1.00 88.56 104 HIS A N 1
ATOM 742 C CA . HIS A 1 104 ? 1.605 -17.701 -12.252 1.00 88.56 104 HIS A CA 1
ATOM 743 C C . HIS A 1 104 ? 3.045 -17.165 -12.401 1.00 88.56 104 HIS A C 1
ATOM 745 O O . HIS A 1 104 ? 3.483 -16.332 -11.603 1.00 88.56 104 HIS A O 1
ATOM 751 N N . PRO A 1 105 ? 3.790 -17.555 -13.455 1.00 89.25 105 PRO A N 1
ATOM 752 C CA . PRO A 1 105 ? 5.175 -17.110 -13.663 1.00 89.25 105 PRO A CA 1
ATOM 753 C C . PRO A 1 105 ? 5.314 -15.595 -13.869 1.00 89.25 105 PRO A C 1
ATOM 755 O O . PRO A 1 105 ? 6.403 -15.051 -13.739 1.00 89.25 105 PRO A O 1
ATOM 758 N N . GLN A 1 106 ? 4.216 -14.914 -14.203 1.00 90.00 106 GLN A N 1
ATOM 759 C CA . GLN A 1 106 ? 4.166 -13.466 -14.419 1.00 90.00 106 GLN A CA 1
ATOM 760 C C . GLN A 1 106 ? 3.452 -12.711 -13.284 1.00 90.00 106 GLN A C 1
ATOM 762 O O . GLN A 1 106 ? 2.966 -11.606 -13.512 1.00 90.00 106 GLN A O 1
ATOM 767 N N . ARG A 1 107 ? 3.348 -13.297 -12.082 1.00 87.25 107 ARG A N 1
ATOM 768 C CA . ARG A 1 107 ? 2.661 -12.665 -10.939 1.00 87.25 107 ARG A CA 1
ATOM 769 C C . ARG A 1 107 ? 3.271 -11.332 -10.501 1.00 87.25 107 ARG A C 1
ATOM 771 O O . ARG A 1 107 ? 2.527 -10.443 -10.128 1.00 87.25 107 ARG A O 1
ATOM 778 N N . ALA A 1 108 ? 4.586 -11.176 -10.652 1.00 86.44 108 ALA A N 1
ATOM 779 C CA . ALA A 1 108 ? 5.316 -9.957 -10.295 1.00 86.44 108 ALA A CA 1
ATOM 780 C C . ALA A 1 108 ? 5.225 -8.836 -11.355 1.00 86.44 108 ALA A C 1
ATOM 782 O O . ALA A 1 108 ? 5.885 -7.809 -11.233 1.00 86.44 108 ALA A O 1
ATOM 783 N N . ILE A 1 109 ? 4.472 -9.027 -12.449 1.00 91.12 109 ILE A N 1
ATOM 784 C CA . ILE A 1 109 ? 4.322 -7.984 -13.471 1.00 91.12 109 ILE A CA 1
ATOM 785 C C . ILE A 1 109 ? 3.237 -7.001 -13.028 1.00 91.12 109 ILE A C 1
ATOM 787 O O . ILE A 1 109 ? 2.043 -7.279 -13.175 1.00 91.12 109 ILE A O 1
ATOM 791 N N . ILE A 1 110 ? 3.665 -5.832 -12.556 1.00 93.38 110 ILE A N 1
ATOM 792 C CA . ILE A 1 110 ? 2.794 -4.688 -12.273 1.00 93.38 110 ILE A CA 1
ATOM 793 C C . ILE A 1 110 ? 2.404 -3.954 -13.563 1.00 93.38 110 ILE A C 1
ATOM 795 O O . ILE A 1 110 ? 3.206 -3.801 -14.485 1.00 93.38 110 ILE A O 1
ATOM 799 N N . THR A 1 111 ? 1.153 -3.506 -13.642 1.00 93.62 111 THR A N 1
ATOM 800 C CA . THR A 1 111 ? 0.585 -2.775 -14.788 1.00 93.62 111 THR A CA 1
ATOM 801 C C . THR A 1 111 ? 0.494 -1.272 -14.549 1.00 93.62 111 THR A C 1
ATOM 803 O O . THR A 1 111 ? 0.359 -0.522 -15.514 1.00 93.62 111 THR A O 1
ATOM 806 N N . ARG A 1 112 ? 0.586 -0.815 -13.292 1.00 95.19 112 ARG A N 1
ATOM 807 C CA . ARG A 1 112 ? 0.660 0.609 -12.932 1.00 95.19 112 ARG A CA 1
ATOM 808 C C . ARG A 1 112 ? 1.669 0.833 -11.811 1.00 95.19 112 ARG A C 1
ATOM 810 O O . ARG A 1 112 ? 1.636 0.138 -10.802 1.00 95.19 112 ARG A O 1
ATOM 817 N N . ALA A 1 113 ? 2.518 1.842 -11.971 1.00 95.25 113 ALA A N 1
ATOM 818 C CA . ALA A 1 113 ? 3.481 2.289 -10.968 1.00 95.25 113 ALA A CA 1
ATOM 819 C C . ALA A 1 113 ? 3.745 3.790 -11.123 1.00 95.25 113 ALA A C 1
ATOM 821 O O . ALA A 1 113 ? 3.611 4.341 -12.217 1.00 95.25 113 ALA A O 1
ATOM 822 N N . LEU A 1 114 ? 4.147 4.451 -10.038 1.00 95.75 114 LEU A N 1
ATOM 823 C CA . LEU A 1 114 ? 4.560 5.850 -10.088 1.00 95.75 114 LEU A CA 1
ATOM 824 C C . LEU A 1 114 ? 5.922 5.987 -10.761 1.00 95.75 114 LEU A C 1
ATOM 826 O O . LEU A 1 114 ? 6.825 5.201 -10.491 1.00 95.75 114 LEU A O 1
ATOM 830 N N . GLY A 1 115 ? 6.090 7.032 -11.566 1.00 93.56 115 GLY A N 1
ATOM 831 C CA . GLY A 1 115 ? 7.362 7.421 -12.170 1.00 93.56 115 GLY A CA 1
ATOM 832 C C . GLY A 1 115 ? 7.714 6.709 -13.473 1.00 93.56 115 GLY A C 1
ATOM 833 O O . GLY A 1 115 ? 8.670 7.119 -14.126 1.00 93.56 115 GLY A O 1
ATOM 834 N N . VAL A 1 116 ? 6.940 5.694 -13.872 1.00 91.00 116 VAL A N 1
ATOM 835 C CA . VAL A 1 116 ? 7.154 4.951 -15.126 1.00 91.00 116 VAL A CA 1
ATOM 836 C C . VAL A 1 116 ? 6.608 5.734 -16.320 1.00 91.00 116 VAL A C 1
ATOM 838 O O . VAL A 1 116 ? 7.319 5.945 -17.302 1.00 91.00 116 VAL A O 1
ATOM 841 N N . ASP A 1 117 ? 5.376 6.227 -16.198 1.00 92.12 117 ASP A N 1
ATOM 842 C CA . ASP A 1 117 ? 4.697 7.028 -17.211 1.00 92.12 117 ASP A CA 1
ATOM 843 C C . ASP A 1 117 ? 4.492 8.472 -16.735 1.00 92.12 117 ASP A C 1
ATOM 845 O O . ASP A 1 117 ? 4.381 8.764 -15.541 1.00 92.12 117 ASP A O 1
ATOM 849 N N . ALA A 1 118 ? 4.403 9.407 -17.686 1.00 91.62 118 ALA A N 1
ATOM 850 C CA . ALA A 1 118 ? 4.219 10.830 -17.386 1.00 91.62 118 ALA A CA 1
ATOM 851 C C . ALA A 1 118 ? 2.885 11.126 -16.672 1.00 91.62 118 ALA A C 1
ATOM 853 O O . ALA A 1 118 ? 2.766 12.123 -15.960 1.00 91.62 118 ALA A O 1
ATOM 854 N N . GLN A 1 119 ? 1.885 10.268 -16.869 1.00 94.00 119 GLN A N 1
ATOM 855 C CA . GLN A 1 119 ? 0.583 10.322 -16.214 1.00 94.00 119 GLN A CA 1
ATOM 856 C C . GLN A 1 119 ? 0.283 8.960 -15.595 1.00 94.00 119 GLN A C 1
ATOM 858 O O . GLN A 1 119 ? 0.690 7.937 -16.139 1.00 94.00 119 GLN A O 1
ATOM 863 N N . VAL A 1 120 ? -0.454 8.956 -14.488 1.00 95.81 120 VAL A N 1
ATOM 864 C CA . VAL A 1 120 ? -0.868 7.737 -13.794 1.00 95.81 120 VAL A CA 1
ATOM 865 C C . VAL A 1 120 ? -2.349 7.822 -13.455 1.00 95.81 120 VAL A C 1
ATOM 867 O O . VAL A 1 120 ? -2.840 8.879 -13.070 1.00 95.81 120 VAL A O 1
ATOM 870 N N . GLU A 1 121 ? -3.059 6.710 -13.605 1.00 96.50 121 GLU A N 1
ATOM 871 C CA . GLU A 1 121 ? -4.430 6.575 -13.119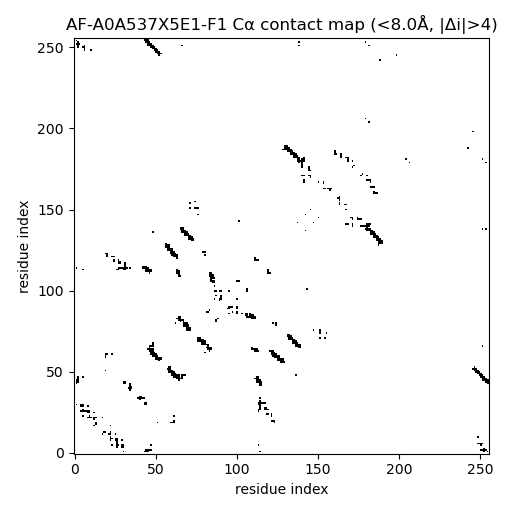 1.00 96.50 121 GLU A CA 1
ATOM 872 C C . GLU A 1 121 ? -4.405 6.131 -11.654 1.00 96.50 121 GLU A C 1
ATOM 874 O O . GLU A 1 121 ? -3.844 5.077 -11.333 1.00 96.50 121 GLU A O 1
ATOM 879 N N . VAL A 1 122 ? -5.006 6.946 -10.786 1.00 97.38 122 VAL A N 1
ATOM 880 C CA . VAL A 1 122 ? -5.033 6.739 -9.335 1.00 97.38 122 VAL A CA 1
ATOM 881 C C . VAL A 1 122 ? -6.387 6.190 -8.914 1.00 97.38 122 VAL A C 1
ATOM 883 O O . VAL A 1 122 ? -7.416 6.844 -9.095 1.00 97.38 122 VAL A O 1
ATOM 886 N N . ASP A 1 123 ? -6.379 5.030 -8.267 1.00 98.06 123 ASP A N 1
ATOM 887 C CA . ASP A 1 123 ? -7.583 4.487 -7.656 1.00 98.06 123 ASP A CA 1
ATOM 888 C C . ASP A 1 123 ? -7.803 5.166 -6.300 1.00 98.06 123 ASP A C 1
ATOM 890 O O . ASP A 1 123 ? -6.880 5.277 -5.486 1.00 98.06 123 ASP A O 1
ATOM 894 N N . THR A 1 124 ? -9.032 5.627 -6.047 1.00 97.19 124 THR A N 1
ATOM 895 C CA . THR A 1 124 ? -9.397 6.252 -4.770 1.00 97.19 124 THR A CA 1
ATOM 896 C C . THR A 1 124 ? -10.543 5.527 -4.090 1.00 97.19 124 THR A C 1
ATOM 898 O O . THR A 1 124 ? -11.555 5.200 -4.708 1.00 97.19 124 THR A O 1
ATOM 901 N N . TYR A 1 125 ? -10.396 5.312 -2.784 1.00 97.56 125 TYR A N 1
ATOM 902 C CA . TYR A 1 125 ? -11.395 4.630 -1.967 1.00 97.56 125 TYR A CA 1
ATOM 903 C C . TYR A 1 125 ? -11.753 5.488 -0.761 1.00 97.56 125 TYR A C 1
ATOM 905 O O . TYR A 1 125 ? -10.927 6.231 -0.231 1.00 97.56 125 TYR A O 1
ATOM 913 N N . ARG A 1 126 ? -12.997 5.3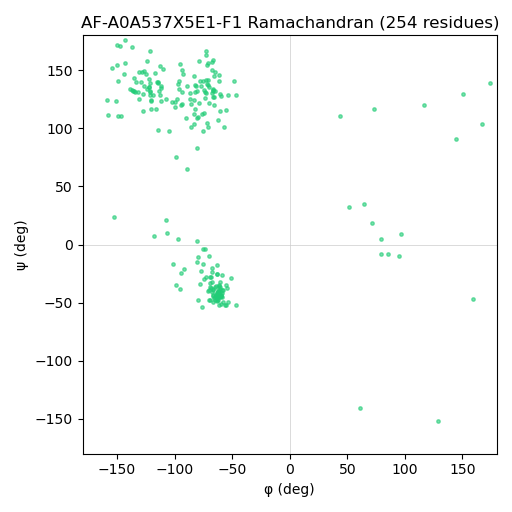75 -0.302 1.00 96.75 126 ARG A N 1
ATOM 914 C CA . ARG A 1 126 ? -13.479 6.034 0.910 1.00 96.75 126 ARG A CA 1
ATOM 915 C C . ARG A 1 126 ? -13.969 4.976 1.885 1.00 96.75 126 ARG A C 1
ATOM 917 O O . ARG A 1 126 ? -14.879 4.217 1.564 1.00 96.75 126 ARG A O 1
ATOM 924 N N . VAL A 1 127 ? -13.405 4.978 3.086 1.00 96.44 127 VAL A N 1
ATOM 925 C CA . VAL A 1 127 ? -13.818 4.118 4.195 1.00 96.44 127 VAL A CA 1
ATOM 926 C C . VAL A 1 127 ? -14.343 4.997 5.323 1.00 96.44 127 VAL A C 1
ATOM 928 O O . VAL A 1 127 ? -13.607 5.795 5.906 1.00 96.44 127 VAL A O 1
ATOM 931 N N . ASP A 1 128 ? -15.625 4.846 5.649 1.00 96.06 128 ASP A N 1
ATOM 932 C CA . ASP A 1 128 ? -16.189 5.422 6.868 1.00 96.06 128 ASP A CA 1
ATOM 933 C C . ASP A 1 128 ? -15.840 4.498 8.044 1.00 96.06 128 ASP A C 1
ATOM 935 O O . ASP A 1 128 ? -16.339 3.371 8.134 1.00 96.06 128 ASP A O 1
ATOM 939 N N . LEU A 1 129 ? -14.939 4.969 8.905 1.00 95.38 129 LEU A N 1
ATOM 940 C CA . LEU A 1 129 ? -14.379 4.247 10.043 1.00 95.38 129 LEU A CA 1
ATOM 941 C C . LEU A 1 129 ? -15.373 4.154 11.202 1.00 95.38 129 LEU A C 1
ATOM 943 O O . LEU A 1 129 ? -16.064 5.116 11.544 1.00 95.38 129 LEU A O 1
ATOM 947 N N . GLN A 1 130 ? -15.382 2.997 11.849 1.00 95.00 130 GLN A N 1
ATOM 948 C CA . GLN A 1 130 ? -16.118 2.703 13.069 1.00 95.00 130 GLN A CA 1
ATOM 949 C C . GLN A 1 130 ? -15.133 2.365 14.193 1.00 95.00 130 GLN A C 1
ATOM 951 O O . GLN A 1 130 ? -14.075 1.791 13.931 1.00 95.00 130 GLN A O 1
ATOM 956 N N . PRO A 1 131 ? -15.453 2.692 15.456 1.00 94.06 131 PRO A N 1
ATOM 957 C CA . PRO A 1 131 ? -14.657 2.231 16.583 1.00 94.06 131 PRO A CA 1
ATOM 958 C C . PRO A 1 131 ? -14.488 0.708 16.565 1.00 94.06 131 PRO A C 1
ATOM 960 O O . PRO A 1 131 ? -15.473 -0.023 16.497 1.00 94.06 131 PRO A O 1
ATOM 963 N N . GLY A 1 132 ? -13.245 0.244 16.666 1.00 93.56 132 GLY A N 1
ATOM 964 C CA . GLY A 1 132 ? -12.885 -1.170 16.569 1.00 93.56 132 GLY A CA 1
ATOM 965 C C . GLY A 1 132 ? -12.446 -1.614 15.173 1.00 93.56 132 GLY A C 1
ATOM 966 O O . GLY A 1 132 ? -11.912 -2.716 15.053 1.00 93.56 132 GLY A O 1
ATOM 967 N N . ASP A 1 133 ? -12.607 -0.774 14.146 1.00 96.81 133 ASP A N 1
ATOM 968 C CA . ASP A 1 133 ? -12.011 -1.047 12.841 1.00 96.81 133 ASP A CA 1
ATOM 969 C C . ASP A 1 133 ? -10.488 -1.033 12.921 1.00 96.81 133 ASP A C 1
ATOM 971 O O . ASP A 1 133 ? -9.880 -0.255 13.663 1.00 96.81 133 ASP A O 1
ATOM 975 N N . ARG A 1 134 ? -9.871 -1.847 12.071 1.00 97.31 134 ARG A N 1
ATOM 976 C CA . ARG A 1 134 ? -8.429 -1.848 11.859 1.00 97.31 134 ARG A CA 1
ATOM 977 C C . ARG A 1 134 ? -8.129 -1.807 10.372 1.00 97.31 134 ARG A C 1
ATOM 979 O O . ARG A 1 134 ? -8.595 -2.662 9.625 1.00 97.31 134 ARG A O 1
ATOM 986 N N . LEU A 1 135 ? -7.334 -0.832 9.954 1.00 98.00 135 LEU A N 1
ATOM 987 C CA . LEU A 1 135 ? -6.771 -0.779 8.612 1.00 98.00 135 LEU A CA 1
ATOM 988 C C . LEU A 1 135 ? -5.359 -1.360 8.634 1.00 98.00 135 LEU A C 1
ATOM 990 O O . LEU A 1 135 ? -4.598 -1.111 9.568 1.00 98.00 135 LEU A O 1
ATOM 994 N N . LEU A 1 136 ? -5.008 -2.105 7.594 1.00 98.25 136 LEU A N 1
ATOM 995 C CA . LEU A 1 136 ? -3.647 -2.559 7.333 1.00 98.25 136 LEU A CA 1
ATOM 996 C C . LEU A 1 136 ? -3.241 -2.101 5.935 1.00 98.25 136 LEU A C 1
ATOM 998 O O . LEU A 1 136 ? -4.019 -2.271 5.004 1.00 98.25 136 LEU A O 1
ATOM 1002 N N . ILE A 1 137 ? -2.040 -1.545 5.791 1.00 97.94 137 ILE A N 1
ATOM 1003 C CA . ILE A 1 137 ? -1.353 -1.388 4.503 1.00 97.94 137 ILE A CA 1
ATOM 1004 C C . ILE A 1 137 ? -0.144 -2.319 4.514 1.00 97.94 137 ILE A C 1
ATOM 1006 O O . ILE A 1 137 ? 0.582 -2.360 5.511 1.00 97.94 137 ILE A O 1
ATOM 1010 N N . CYS A 1 138 ? 0.104 -3.030 3.420 1.00 97.62 138 CYS A N 1
ATOM 1011 C CA . CYS A 1 138 ? 1.301 -3.848 3.272 1.00 97.62 138 CYS A CA 1
ATOM 1012 C C . CYS A 1 138 ? 1.869 -3.840 1.852 1.00 97.62 138 CYS A C 1
ATOM 1014 O O . CYS A 1 138 ? 1.145 -3.597 0.885 1.00 97.62 138 CYS A O 1
ATOM 1016 N N . SER A 1 139 ? 3.168 -4.130 1.740 1.00 96.00 139 SER A N 1
ATOM 1017 C CA . SER A 1 139 ? 3.780 -4.509 0.463 1.00 96.00 139 SER A CA 1
ATOM 1018 C C . SER A 1 139 ? 3.355 -5.920 0.051 1.00 96.00 139 SER A C 1
ATOM 1020 O O . SER A 1 139 ? 2.880 -6.712 0.873 1.00 96.00 139 SER A O 1
ATOM 1022 N N . ASP A 1 140 ? 3.555 -6.240 -1.222 1.00 93.69 140 ASP A N 1
ATOM 1023 C CA . ASP A 1 140 ? 3.360 -7.578 -1.779 1.00 93.69 140 ASP A CA 1
ATOM 1024 C C . ASP A 1 140 ? 4.322 -8.611 -1.163 1.00 93.69 140 ASP A C 1
ATOM 1026 O O . ASP A 1 140 ? 3.957 -9.774 -1.023 1.00 93.69 140 ASP A O 1
ATOM 1030 N N . GLY A 1 141 ? 5.490 -8.191 -0.660 1.00 94.56 141 GLY A N 1
ATOM 1031 C CA . GLY A 1 141 ? 6.369 -9.032 0.161 1.00 94.56 141 GLY A CA 1
ATOM 1032 C C . GLY A 1 141 ? 5.655 -9.715 1.340 1.00 94.56 141 GLY A C 1
ATOM 1033 O O . GLY A 1 141 ? 6.025 -10.824 1.722 1.00 94.56 141 GLY A O 1
ATOM 1034 N N . LEU A 1 142 ? 4.582 -9.117 1.884 1.00 96.75 142 LEU A N 1
ATOM 1035 C CA . LEU A 1 142 ? 3.720 -9.788 2.864 1.00 96.75 142 LEU A CA 1
ATOM 1036 C C . LEU A 1 142 ? 2.782 -10.807 2.196 1.00 96.75 142 LEU A C 1
ATOM 1038 O O . LEU A 1 142 ? 2.713 -11.963 2.612 1.00 96.75 142 LEU A O 1
ATOM 1042 N N . THR A 1 143 ? 2.027 -10.376 1.188 1.00 94.31 143 THR A N 1
ATOM 1043 C CA . THR A 1 143 ? 0.893 -11.130 0.619 1.00 94.31 143 THR A CA 1
ATOM 1044 C C . THR A 1 143 ? 1.316 -12.210 -0.373 1.00 94.31 143 THR A C 1
ATOM 1046 O O . THR A 1 143 ? 0.552 -13.128 -0.659 1.00 94.31 143 THR A O 1
ATOM 1049 N N . ASN A 1 144 ? 2.560 -12.154 -0.846 1.00 92.50 144 ASN A N 1
ATOM 1050 C CA . ASN A 1 144 ? 3.213 -13.235 -1.574 1.00 92.50 144 ASN A CA 1
ATOM 1051 C C . ASN A 1 144 ? 3.579 -14.402 -0.642 1.00 92.50 144 ASN A C 1
ATOM 1053 O O . ASN A 1 144 ? 3.640 -15.540 -1.098 1.00 92.50 144 ASN A O 1
ATOM 1057 N N . MET A 1 145 ? 3.811 -14.130 0.647 1.00 94.12 145 MET A N 1
ATOM 1058 C CA . MET A 1 145 ? 4.232 -15.126 1.641 1.00 94.12 145 MET A CA 1
ATOM 1059 C C . MET A 1 145 ? 3.067 -15.652 2.487 1.00 94.12 145 MET A C 1
ATOM 1061 O O . MET A 1 145 ? 3.060 -16.817 2.885 1.00 94.12 145 MET A O 1
ATOM 1065 N N . LEU A 1 146 ? 2.084 -14.798 2.787 1.00 95.38 146 LEU A N 1
ATOM 1066 C CA . LEU A 1 146 ? 0.966 -15.104 3.677 1.00 95.38 146 LEU A CA 1
ATOM 1067 C C . LEU A 1 146 ? -0.376 -14.924 2.967 1.00 95.38 146 LEU A C 1
ATOM 1069 O O . LEU A 1 146 ? -0.622 -13.909 2.323 1.00 95.38 146 LEU A O 1
ATOM 1073 N N . SER A 1 147 ? -1.282 -15.884 3.161 1.00 94.75 147 SER A N 1
ATOM 1074 C CA . SER A 1 147 ? -2.664 -15.770 2.691 1.00 94.75 147 SER A CA 1
ATOM 1075 C C . SER A 1 147 ? -3.474 -14.745 3.492 1.00 94.75 147 SER A C 1
ATOM 1077 O O . SER A 1 147 ? -3.222 -14.531 4.681 1.00 94.75 147 SER A O 1
ATOM 1079 N N . ASP A 1 148 ? -4.529 -14.202 2.881 1.00 94.62 148 ASP A N 1
ATOM 1080 C CA . ASP A 1 148 ? -5.475 -13.287 3.539 1.00 94.62 148 ASP A CA 1
ATOM 1081 C C . ASP A 1 148 ? -6.072 -13.878 4.829 1.00 94.62 148 ASP A C 1
ATOM 1083 O O . ASP A 1 148 ? -6.219 -13.181 5.836 1.00 94.62 148 ASP A O 1
ATOM 1087 N N . ASP A 1 149 ? -6.354 -15.186 4.842 1.00 95.69 149 ASP A N 1
ATOM 1088 C CA . ASP A 1 149 ? -6.837 -15.900 6.030 1.00 95.69 149 ASP A CA 1
ATOM 1089 C C . ASP A 1 149 ? -5.820 -15.869 7.174 1.00 95.69 149 ASP A C 1
ATOM 1091 O O . ASP A 1 149 ? -6.181 -15.645 8.336 1.00 95.69 149 ASP A O 1
ATOM 1095 N N . THR A 1 150 ? -4.543 -16.074 6.841 1.00 97.69 150 THR A N 1
ATOM 1096 C CA . THR A 1 150 ? -3.429 -16.015 7.789 1.00 97.69 150 THR A CA 1
ATOM 1097 C C . THR A 1 150 ? -3.269 -14.601 8.331 1.00 97.69 150 THR A C 1
ATOM 1099 O O . THR A 1 150 ? -3.220 -14.418 9.549 1.00 97.69 150 THR A O 1
ATOM 1102 N N . ILE A 1 151 ? -3.276 -13.599 7.447 1.00 98.00 151 ILE A N 1
ATOM 1103 C CA . ILE A 1 151 ? -3.208 -12.185 7.824 1.00 98.00 151 ILE A CA 1
ATOM 1104 C C . ILE A 1 151 ? -4.350 -11.861 8.787 1.00 98.00 151 ILE A C 1
ATOM 1106 O O . ILE A 1 151 ? -4.116 -11.384 9.900 1.00 98.00 151 ILE A O 1
ATOM 1110 N N . GLY A 1 152 ? -5.587 -12.202 8.425 1.00 97.62 152 GLY A N 1
ATOM 1111 C CA . GLY A 1 152 ? -6.742 -11.926 9.266 1.00 97.62 152 GLY A CA 1
ATOM 1112 C C . GLY A 1 152 ? -6.725 -12.669 10.600 1.00 97.62 152 GLY A C 1
ATOM 1113 O O . GLY A 1 152 ? -7.135 -12.109 11.619 1.00 97.62 152 GLY A O 1
ATOM 1114 N N . ALA A 1 153 ? -6.222 -13.904 10.643 1.00 98.00 153 ALA A N 1
ATOM 1115 C CA . ALA A 1 153 ? -6.062 -14.637 11.896 1.00 98.00 153 ALA A CA 1
ATOM 1116 C C . ALA A 1 153 ? -5.059 -13.945 12.831 1.00 98.00 153 ALA A C 1
ATOM 1118 O O . ALA A 1 153 ? -5.342 -13.798 14.024 1.00 98.00 153 ALA A O 1
ATOM 1119 N N . THR A 1 154 ? -3.939 -13.462 12.292 1.00 98.25 154 THR A N 1
ATOM 1120 C CA . THR A 1 154 ? -2.930 -12.715 13.052 1.00 98.25 154 THR A CA 1
ATOM 1121 C C . THR A 1 154 ? -3.486 -11.387 13.561 1.00 98.25 154 THR A C 1
ATOM 1123 O O . THR A 1 154 ? -3.362 -11.092 14.752 1.00 98.25 154 THR A O 1
ATOM 1126 N N . LEU A 1 155 ? -4.203 -10.633 12.720 1.00 97.81 155 LEU A N 1
ATOM 1127 C CA . LEU A 1 155 ? -4.844 -9.379 13.130 1.00 97.81 155 LEU A CA 1
ATOM 1128 C C . LEU A 1 155 ? -5.844 -9.575 14.277 1.00 97.81 155 LEU A C 1
ATOM 1130 O O . LEU A 1 155 ? -5.880 -8.759 15.197 1.00 97.81 155 LEU A O 1
ATOM 1134 N N . ARG A 1 156 ? -6.623 -10.665 14.263 1.00 96.88 156 ARG A N 1
ATOM 1135 C CA . ARG A 1 156 ? -7.561 -11.005 15.349 1.00 96.88 156 ARG A CA 1
ATOM 1136 C C . ARG A 1 156 ? -6.851 -11.423 16.637 1.00 96.88 156 ARG A C 1
ATOM 1138 O O . ARG A 1 156 ? -7.339 -11.137 17.728 1.00 96.88 156 ARG A O 1
ATOM 1145 N N . ARG A 1 157 ? -5.724 -12.130 16.522 1.00 97.62 157 ARG A N 1
ATOM 1146 C CA . ARG A 1 157 ? -4.987 -12.683 17.667 1.00 97.62 157 ARG A CA 1
ATOM 1147 C C . ARG A 1 157 ? -4.225 -11.621 18.458 1.00 97.62 157 ARG A C 1
ATOM 1149 O O . ARG A 1 157 ? -4.046 -11.799 19.662 1.00 97.62 157 ARG A O 1
ATOM 1156 N N . HIS A 1 158 ? -3.784 -10.548 17.805 1.00 96.94 158 HIS A N 1
ATOM 1157 C CA . HIS A 1 158 ? -2.929 -9.524 18.404 1.00 96.94 158 HIS A CA 1
ATOM 1158 C C . HIS A 1 158 ? -3.660 -8.172 18.493 1.00 96.94 158 HIS A C 1
ATOM 1160 O O . HIS A 1 158 ? -3.695 -7.421 17.519 1.00 96.94 158 HIS A O 1
ATOM 1166 N N . PRO A 1 159 ? -4.233 -7.806 19.659 1.00 93.50 159 PRO A N 1
ATOM 1167 C CA . PRO A 1 159 ? -4.897 -6.512 19.836 1.00 93.50 159 PRO A CA 1
ATOM 1168 C C . PRO A 1 159 ? -3.939 -5.319 19.788 1.00 93.50 159 PRO A C 1
ATOM 1170 O O . PRO A 1 159 ? -4.365 -4.200 19.531 1.00 93.50 159 PRO A O 1
ATOM 1173 N N . ASP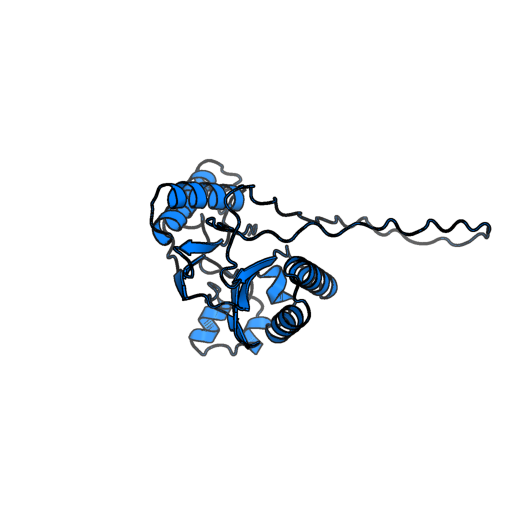 A 1 160 ? -2.655 -5.524 20.077 1.00 96.75 160 ASP A N 1
ATOM 1174 C CA . ASP A 1 160 ? -1.634 -4.494 19.906 1.00 96.75 160 ASP A CA 1
ATOM 1175 C C . ASP A 1 160 ? -1.231 -4.386 18.423 1.00 96.75 160 ASP A C 1
ATOM 1177 O O . ASP A 1 160 ? -0.811 -5.396 17.856 1.00 96.75 160 ASP A O 1
ATOM 1181 N N . PRO A 1 161 ? -1.363 -3.206 17.785 1.00 96.75 161 PRO A N 1
ATOM 1182 C CA . PRO A 1 161 ? -1.086 -3.062 16.359 1.00 96.75 161 PRO A CA 1
ATOM 1183 C C . PRO A 1 161 ? 0.399 -3.244 16.025 1.00 96.75 161 PRO A C 1
ATOM 1185 O O . PRO A 1 161 ? 0.704 -3.786 14.968 1.00 96.75 161 PRO A O 1
ATOM 1188 N N . GLN A 1 162 ? 1.319 -2.868 16.922 1.00 97.88 162 GLN A N 1
ATOM 1189 C CA . GLN A 1 162 ? 2.750 -3.075 16.692 1.00 97.88 162 GLN A CA 1
ATOM 1190 C C . GLN A 1 162 ? 3.089 -4.566 16.759 1.00 97.88 162 GLN A C 1
ATOM 1192 O O . GLN A 1 162 ? 3.687 -5.092 15.831 1.00 97.88 162 GLN A O 1
ATOM 1197 N N . GLN A 1 163 ? 2.619 -5.283 17.787 1.00 98.25 163 GLN A N 1
ATOM 1198 C CA . GLN A 1 163 ? 2.837 -6.733 17.882 1.00 98.25 163 GLN A CA 1
ATOM 1199 C C . GLN A 1 163 ? 2.215 -7.488 16.704 1.00 98.25 163 GLN A C 1
ATOM 1201 O O . GLN A 1 163 ? 2.783 -8.478 16.252 1.00 98.25 163 GLN A O 1
ATOM 1206 N N . ALA A 1 164 ? 1.049 -7.051 16.218 1.00 98.25 164 ALA A N 1
ATOM 1207 C CA . ALA A 1 164 ? 0.432 -7.631 15.030 1.00 98.25 164 ALA A CA 1
ATOM 1208 C C . ALA A 1 164 ? 1.314 -7.426 13.788 1.00 98.25 164 ALA A C 1
ATOM 1210 O O . ALA A 1 164 ? 1.532 -8.383 13.049 1.00 98.25 164 ALA A O 1
ATOM 1211 N N . ALA A 1 165 ? 1.842 -6.214 13.583 1.00 98.50 165 ALA A N 1
ATOM 1212 C CA . ALA A 1 165 ? 2.740 -5.906 12.473 1.00 98.50 165 ALA A CA 1
ATOM 1213 C C . ALA A 1 165 ? 4.047 -6.711 12.558 1.00 98.50 165 ALA A C 1
ATOM 1215 O O . ALA A 1 165 ? 4.404 -7.373 11.588 1.00 98.50 165 ALA A O 1
ATOM 1216 N N . ASP A 1 166 ? 4.697 -6.735 13.724 1.00 98.56 166 ASP A N 1
ATOM 1217 C CA . ASP A 1 166 ? 5.937 -7.491 13.951 1.00 98.56 166 ASP A CA 1
ATOM 1218 C C . ASP A 1 166 ? 5.720 -8.989 13.688 1.00 98.56 166 ASP A C 1
ATOM 1220 O O . ASP A 1 166 ? 6.478 -9.619 12.958 1.00 98.56 166 ASP A O 1
ATOM 1224 N N . THR A 1 167 ? 4.616 -9.549 14.198 1.00 98.62 167 THR A N 1
ATOM 1225 C CA . THR A 1 167 ? 4.272 -10.964 13.983 1.00 98.62 167 THR A CA 1
ATOM 1226 C C . THR A 1 167 ? 4.045 -11.270 12.501 1.00 98.62 167 THR A C 1
ATOM 1228 O O . THR A 1 167 ? 4.480 -12.311 12.019 1.00 98.62 167 THR A O 1
ATOM 1231 N N . LEU A 1 168 ? 3.371 -10.381 11.764 1.00 98.62 168 LEU A N 1
ATOM 1232 C CA . LEU A 1 168 ? 3.158 -10.540 10.323 1.00 98.62 168 LEU A CA 1
ATOM 1233 C C . LEU A 1 168 ? 4.480 -10.523 9.546 1.00 98.62 168 LEU A C 1
ATOM 1235 O O . LEU A 1 168 ? 4.684 -11.372 8.680 1.00 98.62 168 LEU A O 1
ATOM 1239 N N . VAL A 1 169 ? 5.381 -9.597 9.884 1.00 98.38 169 VAL A N 1
ATOM 1240 C CA . VAL A 1 169 ? 6.718 -9.509 9.281 1.00 98.38 169 VAL A CA 1
ATOM 1241 C C . VAL A 1 169 ? 7.525 -10.777 9.570 1.00 98.38 169 VAL A C 1
ATOM 1243 O O . VAL A 1 169 ? 8.067 -11.382 8.647 1.00 98.38 169 VAL A O 1
ATOM 1246 N N . ASP A 1 170 ? 7.553 -11.232 10.822 1.00 98.38 170 ASP A N 1
ATOM 1247 C CA . ASP A 1 170 ? 8.266 -12.448 11.222 1.00 98.38 170 ASP A CA 1
ATOM 1248 C C . ASP A 1 170 ? 7.729 -13.694 10.511 1.00 98.38 170 ASP A C 1
ATOM 1250 O O . ASP A 1 170 ? 8.505 -14.528 10.043 1.00 98.38 170 ASP A O 1
ATOM 1254 N N . MET A 1 171 ? 6.405 -13.821 10.399 1.00 98.38 171 MET A N 1
ATOM 1255 C CA . MET A 1 171 ? 5.769 -14.931 9.690 1.00 98.38 171 MET A CA 1
ATOM 1256 C C . MET A 1 171 ? 6.121 -14.931 8.199 1.00 98.38 171 MET A C 1
ATOM 1258 O O . MET A 1 171 ? 6.407 -15.995 7.652 1.00 98.38 171 MET A O 1
ATOM 1262 N N . ALA A 1 172 ? 6.130 -13.766 7.545 1.00 97.56 172 ALA A N 1
ATOM 1263 C CA . ALA A 1 172 ? 6.502 -13.659 6.135 1.00 97.56 172 ALA A CA 1
ATOM 1264 C C . ALA A 1 172 ? 7.989 -13.974 5.901 1.00 97.56 172 ALA A C 1
ATOM 1266 O O . ALA A 1 172 ? 8.315 -14.722 4.981 1.00 97.56 172 ALA A O 1
ATOM 1267 N N . ASN A 1 173 ? 8.880 -13.504 6.782 1.00 97.62 173 ASN A N 1
ATOM 1268 C CA . ASN A 1 173 ? 10.299 -13.870 6.754 1.00 97.62 173 ASN A CA 1
ATOM 1269 C C . ASN A 1 173 ? 10.505 -15.385 6.912 1.00 97.62 173 ASN A C 1
ATOM 1271 O O . ASN A 1 173 ? 11.302 -15.986 6.200 1.00 97.62 173 ASN A O 1
ATOM 1275 N N . GLN A 1 174 ? 9.766 -16.030 7.820 1.00 97.56 174 GLN A N 1
ATOM 1276 C CA . GLN A 1 174 ? 9.846 -17.482 8.032 1.00 97.56 174 GLN A CA 1
ATOM 1277 C C . GLN A 1 174 ? 9.287 -18.300 6.861 1.00 97.56 174 GLN A C 1
ATOM 1279 O O . GLN A 1 174 ? 9.707 -19.439 6.659 1.00 97.56 174 GLN A O 1
ATOM 1284 N N . ALA A 1 175 ? 8.339 -17.744 6.106 1.00 95.56 175 ALA A N 1
ATOM 1285 C CA . ALA A 1 175 ? 7.740 -18.387 4.940 1.00 95.56 175 ALA A CA 1
ATOM 1286 C C . ALA A 1 175 ? 8.610 -18.293 3.669 1.00 95.56 175 ALA A C 1
ATOM 1288 O O . ALA A 1 175 ? 8.332 -18.997 2.700 1.00 95.56 175 ALA A O 1
ATOM 1289 N N . GLY A 1 176 ? 9.669 -17.480 3.685 1.00 93.50 176 GLY A N 1
ATOM 1290 C CA . GLY A 1 176 ? 10.640 -17.357 2.596 1.00 93.50 176 GLY A CA 1
ATOM 1291 C C . GLY A 1 176 ? 11.406 -16.041 2.665 1.00 93.50 176 GLY A C 1
ATOM 1292 O O . GLY A 1 176 ? 12.633 -16.044 2.608 1.00 93.50 176 GLY A O 1
ATOM 1293 N N . GLY A 1 177 ? 10.687 -14.930 2.872 1.00 89.94 177 GLY A N 1
ATOM 1294 C CA . GLY A 1 177 ? 11.291 -13.595 2.933 1.00 89.94 177 GLY A CA 1
ATOM 1295 C C . GLY A 1 177 ? 11.924 -13.162 1.608 1.00 89.94 177 GLY A C 1
ATOM 1296 O O . GLY A 1 177 ? 12.953 -12.494 1.610 1.00 89.94 177 GLY A O 1
ATOM 1297 N N . ASP A 1 178 ? 11.329 -13.566 0.482 1.00 88.12 178 ASP A N 1
ATOM 1298 C CA . ASP A 1 178 ? 11.900 -13.373 -0.859 1.00 88.12 178 ASP A CA 1
ATOM 1299 C C . ASP A 1 178 ? 11.912 -11.904 -1.329 1.00 88.12 178 ASP A C 1
ATOM 1301 O O . ASP A 1 178 ? 12.518 -11.595 -2.354 1.00 88.12 178 ASP A O 1
ATOM 1305 N N . ASP A 1 179 ? 11.245 -11.006 -0.598 1.00 90.06 179 ASP A N 1
ATOM 1306 C CA . ASP A 1 179 ? 11.146 -9.582 -0.918 1.00 90.06 179 ASP A CA 1
ATOM 1307 C C . ASP A 1 179 ? 11.059 -8.708 0.348 1.00 90.06 179 ASP A C 1
ATOM 1309 O O . ASP A 1 179 ? 10.913 -9.190 1.474 1.00 90.06 179 ASP A O 1
ATOM 1313 N N . ASN A 1 180 ? 11.152 -7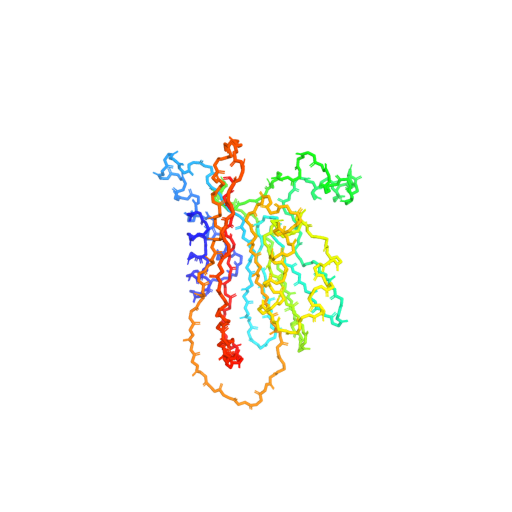.391 0.179 1.00 92.69 180 ASN A N 1
ATOM 1314 C CA . ASN A 1 180 ? 10.991 -6.410 1.235 1.00 92.69 180 ASN A CA 1
ATOM 1315 C C . ASN A 1 180 ? 9.556 -6.403 1.782 1.00 92.69 180 ASN A C 1
ATOM 1317 O O . ASN A 1 180 ? 8.578 -6.086 1.100 1.00 92.69 180 ASN A O 1
ATOM 1321 N N . ILE A 1 181 ? 9.440 -6.681 3.079 1.00 95.12 181 ILE A N 1
ATOM 1322 C CA . ILE A 1 181 ? 8.160 -6.707 3.783 1.00 95.12 181 ILE A CA 1
ATOM 1323 C C . ILE A 1 181 ? 7.977 -5.391 4.535 1.00 95.12 181 ILE A C 1
ATOM 1325 O O . ILE A 1 181 ? 8.777 -5.034 5.398 1.00 95.12 181 ILE A O 1
ATOM 1329 N N . THR A 1 182 ? 6.890 -4.683 4.241 1.00 94.56 182 THR A N 1
ATOM 1330 C CA . THR A 1 182 ? 6.445 -3.533 5.032 1.00 94.56 182 THR A CA 1
ATOM 1331 C C . THR A 1 182 ? 4.995 -3.718 5.442 1.00 94.56 182 THR A C 1
ATOM 1333 O O . THR A 1 182 ? 4.165 -4.110 4.624 1.00 94.56 182 THR A O 1
ATOM 13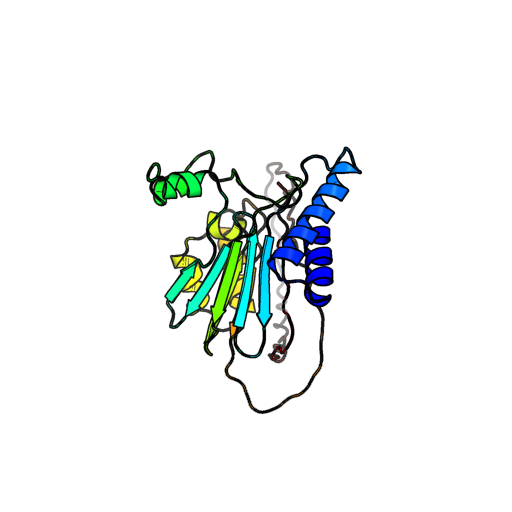36 N N . VAL A 1 183 ? 4.683 -3.407 6.702 1.00 97.62 183 VAL A N 1
ATOM 1337 C CA . VAL A 1 183 ? 3.332 -3.478 7.268 1.00 97.62 183 VAL A CA 1
ATOM 1338 C C . VAL A 1 183 ? 3.070 -2.236 8.112 1.00 97.62 183 VAL A C 1
ATOM 1340 O O . VAL A 1 183 ? 3.878 -1.872 8.963 1.00 97.62 183 VAL A O 1
ATOM 1343 N N . VAL A 1 184 ? 1.923 -1.598 7.901 1.00 97.62 184 VAL A N 1
ATOM 1344 C CA . VAL A 1 184 ? 1.428 -0.482 8.715 1.00 97.62 184 VAL A CA 1
ATOM 1345 C C . VAL A 1 184 ? 0.014 -0.812 9.167 1.00 97.62 184 VAL A C 1
ATOM 1347 O O . VAL A 1 184 ? -0.827 -1.158 8.342 1.00 97.62 184 VAL A O 1
ATOM 1350 N N . ILE A 1 185 ? -0.263 -0.690 10.466 1.00 97.94 185 ILE A N 1
ATOM 1351 C CA . ILE A 1 185 ? -1.579 -0.975 11.051 1.00 97.94 185 ILE A CA 1
ATOM 1352 C C . ILE A 1 185 ? -2.116 0.276 11.748 1.00 97.94 185 ILE A C 1
ATOM 1354 O O . ILE A 1 185 ? -1.416 0.901 12.545 1.00 97.94 185 ILE A O 1
ATOM 1358 N N . LEU A 1 186 ? -3.369 0.628 11.458 1.00 95.31 186 LEU A N 1
ATOM 1359 C CA . LEU A 1 186 ? -4.090 1.735 12.079 1.00 95.31 186 LEU A CA 1
ATOM 1360 C C . LEU A 1 186 ? -5.350 1.209 12.771 1.00 95.31 186 LEU A C 1
ATOM 1362 O O . LEU A 1 186 ? -6.212 0.627 12.117 1.00 95.31 186 LEU A O 1
ATOM 1366 N N . ASP A 1 187 ? -5.488 1.486 14.067 1.00 95.38 187 ASP A N 1
ATOM 1367 C CA . ASP A 1 187 ? -6.690 1.158 14.839 1.00 95.38 187 ASP A CA 1
ATOM 1368 C C . ASP A 1 187 ? -7.608 2.379 14.958 1.00 95.38 187 ASP A C 1
ATOM 1370 O O . ASP A 1 187 ? -7.201 3.436 15.451 1.00 95.38 187 ASP A O 1
ATOM 1374 N N . ALA A 1 188 ? -8.869 2.224 14.557 1.00 93.44 188 ALA A N 1
ATOM 1375 C CA . ALA A 1 188 ? -9.912 3.205 14.808 1.00 93.44 188 ALA A CA 1
ATOM 1376 C C . ALA A 1 188 ? -10.418 3.047 16.246 1.00 93.44 188 ALA A C 1
ATOM 1378 O O . ALA A 1 188 ? -11.086 2.076 16.605 1.00 93.44 188 ALA A O 1
ATOM 1379 N N . LEU A 1 189 ? -10.095 4.014 17.097 1.00 90.31 189 LEU A N 1
ATOM 1380 C CA . LEU A 1 189 ? -10.503 4.011 18.498 1.00 90.31 189 LEU A CA 1
ATOM 1381 C C . LEU A 1 189 ? -11.809 4.790 18.677 1.00 90.31 189 LEU A C 1
ATOM 1383 O O . LEU A 1 189 ? -12.079 5.747 17.955 1.00 90.31 189 LEU A O 1
ATOM 1387 N N . ALA A 1 190 ? -12.612 4.409 19.673 1.00 82.75 190 ALA A N 1
ATOM 1388 C CA . ALA A 1 190 ? -13.710 5.260 20.117 1.00 82.75 190 ALA A CA 1
ATOM 1389 C C . ALA A 1 190 ? -13.144 6.592 20.636 1.00 82.75 190 ALA A C 1
ATOM 1391 O O . ALA A 1 190 ? -12.120 6.592 21.324 1.00 82.75 190 ALA A O 1
ATOM 1392 N N . ASP A 1 191 ? -13.818 7.708 20.343 1.00 69.56 191 ASP A N 1
ATOM 1393 C CA . ASP A 1 191 ? -13.473 9.016 20.906 1.00 69.56 191 ASP A CA 1
ATOM 1394 C C . ASP A 1 191 ? -13.517 8.937 22.444 1.00 69.56 191 ASP A C 1
ATOM 1396 O O . ASP A 1 191 ? -14.577 8.968 23.072 1.00 69.56 191 ASP A O 1
ATOM 1400 N N . GLY A 1 192 ? -12.346 8.822 23.071 1.00 50.50 192 GLY A N 1
ATOM 1401 C CA . GLY A 1 192 ? -12.189 9.027 24.503 1.00 50.50 192 GLY A CA 1
ATOM 1402 C C . GLY A 1 192 ? -12.305 10.517 24.812 1.00 50.50 192 GLY A C 1
ATOM 1403 O O . GLY A 1 192 ? -11.647 11.350 24.188 1.00 50.50 192 GLY A O 1
ATOM 1404 N N . THR A 1 193 ? -13.124 10.894 25.791 1.00 39.25 193 THR A N 1
ATOM 1405 C CA . THR A 1 193 ? -13.104 12.255 26.335 1.00 39.25 193 THR A CA 1
ATOM 1406 C C . THR A 1 193 ? -11.735 12.553 26.961 1.00 39.25 193 THR A C 1
ATOM 1408 O O . THR A 1 193 ? -11.458 12.082 28.061 1.00 39.25 193 THR A O 1
ATOM 1411 N N . GLY A 1 194 ? -10.921 13.389 26.306 1.00 34.88 194 GLY A N 1
ATOM 1412 C CA . GLY A 1 194 ? -9.898 14.217 26.959 1.00 34.88 194 GLY A CA 1
ATOM 1413 C C . GLY A 1 194 ? -8.434 13.945 26.588 1.00 34.88 194 GLY A C 1
ATOM 1414 O O . GLY A 1 194 ? -7.895 12.887 26.885 1.00 34.88 194 GLY A O 1
ATOM 1415 N N . GLY A 1 195 ? -7.773 14.979 26.049 1.00 30.03 195 GLY A N 1
ATOM 1416 C CA . GLY A 1 195 ? -6.311 15.088 25.964 1.00 30.03 195 GLY A CA 1
ATOM 1417 C C . GLY A 1 195 ? -5.836 15.785 24.690 1.00 30.03 195 GLY A C 1
ATOM 1418 O O . GLY A 1 195 ? -5.655 15.142 23.665 1.00 30.03 195 GLY A O 1
ATOM 1419 N N . ALA A 1 196 ? -5.668 17.107 24.740 1.00 33.56 196 ALA A N 1
ATOM 1420 C CA . ALA A 1 196 ? -5.163 17.908 23.630 1.00 33.56 196 ALA A CA 1
ATOM 1421 C C . ALA A 1 196 ? -3.663 17.673 23.360 1.00 33.56 196 ALA A C 1
ATOM 1423 O O . ALA A 1 196 ? -2.886 17.572 24.302 1.00 33.56 196 ALA A O 1
ATOM 1424 N N . ALA A 1 197 ? -3.337 17.665 22.062 1.00 39.50 197 ALA A N 1
ATOM 1425 C CA . ALA A 1 197 ? -2.096 18.061 21.385 1.00 39.50 197 ALA A CA 1
ATOM 1426 C C . ALA A 1 197 ? -0.737 17.639 21.981 1.00 39.50 197 ALA A C 1
ATOM 1428 O O . ALA A 1 197 ? -0.272 18.237 22.938 1.00 39.50 197 ALA A O 1
ATOM 1429 N N . ASP A 1 198 ? -0.050 16.727 21.281 1.00 27.94 198 ASP A N 1
ATOM 1430 C CA . ASP A 1 198 ? 1.366 16.890 20.915 1.00 27.94 198 ASP A CA 1
ATOM 1431 C C . ASP A 1 198 ? 1.704 15.984 19.715 1.00 27.94 198 ASP A C 1
ATOM 1433 O O . ASP A 1 198 ? 1.449 14.779 19.724 1.00 27.94 198 ASP A O 1
ATOM 1437 N N . ALA A 1 199 ? 2.228 16.588 18.646 1.00 35.16 199 ALA A N 1
ATOM 1438 C CA . ALA A 1 199 ? 2.547 15.939 17.375 1.00 35.16 199 ALA A CA 1
ATOM 1439 C C . ALA A 1 199 ? 3.974 15.376 17.377 1.00 35.16 199 ALA A C 1
ATOM 1441 O O . ALA A 1 199 ? 4.901 16.087 17.761 1.00 35.16 199 ALA A O 1
ATOM 1442 N N . VAL A 1 200 ? 4.177 14.151 16.869 1.00 32.81 200 VAL A N 1
ATOM 1443 C CA . VAL A 1 200 ? 5.513 13.662 16.482 1.00 32.81 200 VAL A CA 1
ATOM 1444 C C . VAL A 1 200 ? 5.440 12.769 15.237 1.00 32.81 200 VAL A C 1
ATOM 1446 O O . VAL A 1 200 ? 4.444 12.093 14.993 1.00 32.81 200 VAL A O 1
ATOM 1449 N N . ALA A 1 201 ? 6.507 12.863 14.443 1.00 28.55 201 ALA A N 1
ATOM 1450 C CA . ALA A 1 201 ? 6.714 12.408 13.076 1.00 28.55 201 ALA A CA 1
ATOM 1451 C C . ALA A 1 201 ? 6.747 10.884 12.865 1.00 28.55 201 ALA A C 1
ATOM 1453 O O . ALA A 1 201 ? 7.066 10.119 13.770 1.00 28.55 201 ALA A O 1
ATOM 1454 N N . ALA A 1 202 ? 6.462 10.496 11.616 1.00 26.77 202 ALA A N 1
ATOM 1455 C CA . ALA A 1 202 ? 6.640 9.158 11.064 1.00 26.77 202 ALA A CA 1
ATOM 1456 C C . ALA A 1 202 ? 8.020 8.581 11.419 1.00 26.77 202 ALA A C 1
ATOM 1458 O O . ALA A 1 202 ? 9.041 9.234 11.199 1.00 26.77 202 ALA A O 1
ATOM 1459 N N . SER A 1 203 ? 8.037 7.366 11.965 1.00 29.19 203 SER A N 1
ATOM 1460 C CA . SER A 1 203 ? 9.246 6.560 12.107 1.00 29.19 203 SER A CA 1
ATOM 1461 C C . SER A 1 203 ? 9.657 6.014 10.741 1.00 29.19 203 SER A C 1
ATOM 1463 O O . SER A 1 203 ? 8.823 5.476 10.013 1.00 29.19 203 SER A O 1
ATOM 1465 N N . GLU A 1 204 ? 10.931 6.165 10.389 1.00 23.27 204 GLU A N 1
ATOM 1466 C CA . GLU A 1 204 ? 11.493 5.602 9.160 1.00 23.27 204 GLU A CA 1
ATOM 1467 C C . GLU A 1 204 ? 11.396 4.065 9.156 1.00 23.27 204 GLU A C 1
ATOM 1469 O O . GLU A 1 204 ? 11.502 3.445 10.220 1.00 23.27 204 GLU A O 1
ATOM 1474 N N . PRO A 1 205 ? 11.193 3.436 7.984 1.00 25.69 205 PRO A N 1
ATOM 1475 C CA . PRO A 1 205 ? 11.151 1.986 7.880 1.00 25.69 205 PRO A CA 1
ATOM 1476 C C . PRO A 1 205 ? 12.525 1.400 8.220 1.00 25.69 205 PRO A C 1
ATOM 1478 O O . PRO A 1 205 ? 13.544 1.775 7.639 1.00 25.69 205 PRO A O 1
ATOM 1481 N N . VAL A 1 206 ? 12.546 0.453 9.157 1.00 26.47 206 VAL A N 1
ATOM 1482 C CA . VAL A 1 206 ? 13.723 -0.371 9.432 1.00 26.47 206 VAL A CA 1
ATOM 1483 C C . VAL A 1 206 ? 13.825 -1.399 8.307 1.00 26.47 206 VAL A C 1
ATOM 1485 O O . VAL A 1 206 ? 13.145 -2.419 8.323 1.00 26.47 206 VAL A O 1
ATOM 1488 N N . ALA A 1 207 ? 14.658 -1.118 7.307 1.00 27.08 207 ALA A N 1
ATOM 1489 C CA . ALA A 1 207 ? 15.057 -2.112 6.321 1.00 27.08 207 ALA A CA 1
ATOM 1490 C C . ALA A 1 207 ? 16.011 -3.112 6.993 1.00 27.08 207 ALA A C 1
ATOM 1492 O O . ALA A 1 207 ? 17.172 -2.796 7.256 1.00 27.08 207 ALA A O 1
ATOM 1493 N N . ALA A 1 208 ? 15.526 -4.315 7.294 1.00 30.19 208 ALA A N 1
ATOM 1494 C CA . ALA A 1 208 ? 16.381 -5.426 7.691 1.00 30.19 208 ALA A CA 1
ATOM 1495 C C . ALA A 1 208 ? 16.987 -6.063 6.429 1.00 30.19 208 ALA A C 1
ATOM 1497 O O . ALA A 1 208 ? 16.466 -7.037 5.899 1.00 30.19 208 ALA A O 1
ATOM 1498 N N . ALA A 1 209 ? 18.076 -5.485 5.918 1.00 30.69 209 ALA A N 1
ATOM 1499 C CA . ALA A 1 209 ? 18.902 -6.124 4.900 1.00 30.69 209 ALA A CA 1
ATOM 1500 C C . ALA A 1 209 ? 19.929 -7.031 5.597 1.00 30.69 209 ALA A C 1
ATOM 1502 O O . ALA A 1 209 ? 20.917 -6.550 6.150 1.00 30.69 209 ALA A O 1
ATOM 1503 N N . GLY A 1 210 ? 19.675 -8.339 5.614 1.00 27.75 210 GLY A N 1
ATOM 1504 C CA . GLY A 1 210 ? 20.685 -9.341 5.947 1.00 27.75 210 GLY A CA 1
ATOM 1505 C C . GLY A 1 210 ? 21.406 -9.777 4.674 1.00 27.75 210 GLY A C 1
ATOM 1506 O O . GLY A 1 210 ? 20.814 -10.454 3.839 1.00 27.75 210 GLY A O 1
ATOM 1507 N N . GLU A 1 211 ? 22.669 -9.389 4.507 1.00 27.88 211 GLU A N 1
ATOM 1508 C CA . GLU A 1 211 ? 23.540 -9.963 3.474 1.00 27.88 211 GLU A CA 1
ATOM 1509 C C . GLU A 1 211 ? 23.893 -11.420 3.846 1.00 27.88 211 GLU A C 1
ATOM 1511 O O . GLU A 1 211 ? 24.231 -11.679 5.006 1.00 27.88 211 GLU A O 1
ATOM 1516 N N . PRO A 1 212 ? 23.846 -12.396 2.917 1.00 28.94 212 PRO A N 1
ATOM 1517 C CA . PRO A 1 212 ? 24.290 -13.752 3.209 1.00 28.94 212 PRO A CA 1
ATOM 1518 C C . PRO A 1 212 ? 25.818 -13.867 3.079 1.00 28.94 212 PRO A C 1
ATOM 1520 O O . PRO A 1 212 ? 26.385 -13.727 1.995 1.00 28.94 212 PRO A O 1
ATOM 1523 N N . GLU A 1 213 ? 26.483 -14.174 4.192 1.00 30.16 213 GLU A N 1
ATOM 1524 C CA . GLU A 1 213 ? 27.886 -14.612 4.239 1.00 30.16 213 GLU A CA 1
ATOM 1525 C C . GLU A 1 213 ? 28.066 -15.996 3.561 1.00 30.16 213 GLU A C 1
ATOM 1527 O O . GLU A 1 213 ? 27.191 -16.863 3.671 1.00 30.16 213 GLU A O 1
ATOM 1532 N N . PRO A 1 214 ? 29.196 -16.260 2.872 1.00 31.47 214 PRO A N 1
ATOM 1533 C CA . PRO A 1 214 ? 29.404 -17.495 2.122 1.00 31.47 214 PRO A CA 1
ATOM 1534 C C . PRO A 1 214 ? 29.849 -18.672 3.008 1.00 31.47 214 PRO A C 1
ATOM 1536 O O . PRO A 1 214 ? 30.753 -18.571 3.835 1.00 31.47 214 PRO A O 1
ATOM 1539 N N . VAL A 1 215 ? 29.256 -19.842 2.757 1.00 29.44 215 VAL A N 1
ATOM 1540 C CA . VAL A 1 215 ? 29.600 -21.129 3.383 1.00 29.44 215 VAL A CA 1
ATOM 1541 C C . VAL A 1 215 ? 30.922 -21.677 2.829 1.00 29.44 215 VAL A C 1
ATOM 1543 O O . VAL A 1 215 ? 31.051 -21.906 1.626 1.00 29.44 215 VAL A O 1
ATOM 1546 N N . ALA A 1 216 ? 31.867 -21.997 3.719 1.00 30.45 216 ALA A N 1
ATOM 1547 C CA . ALA A 1 216 ? 32.995 -22.888 3.448 1.00 30.45 216 ALA A CA 1
ATOM 1548 C C . ALA A 1 216 ? 33.099 -23.977 4.533 1.00 30.45 216 ALA A C 1
ATOM 1550 O O . ALA A 1 216 ? 32.866 -23.750 5.716 1.00 30.45 216 ALA A O 1
ATOM 1551 N N . THR A 1 217 ? 33.405 -25.190 4.084 1.00 27.41 217 THR A N 1
ATOM 1552 C CA . THR A 1 217 ? 33.248 -26.480 4.769 1.00 27.41 217 THR A CA 1
ATOM 1553 C C . THR A 1 217 ? 34.370 -26.888 5.736 1.00 27.41 217 THR A C 1
ATOM 1555 O O . THR A 1 217 ? 35.543 -26.775 5.398 1.00 27.41 217 THR A O 1
ATOM 1558 N N . ALA A 1 218 ? 33.932 -27.570 6.806 1.00 28.94 218 ALA A N 1
ATOM 1559 C CA . ALA A 1 218 ? 34.498 -28.743 7.501 1.00 28.94 218 ALA A CA 1
ATOM 1560 C C . ALA A 1 218 ? 35.757 -28.625 8.394 1.00 28.94 218 ALA A C 1
ATOM 1562 O O . ALA A 1 218 ? 36.881 -28.481 7.919 1.00 28.94 218 ALA A O 1
ATOM 1563 N N . GLY A 1 219 ? 35.546 -28.908 9.690 1.00 25.89 219 GLY A N 1
ATOM 1564 C CA . GLY A 1 219 ? 36.552 -29.381 10.648 1.00 25.89 219 GLY A CA 1
ATOM 1565 C C . GLY A 1 219 ? 36.063 -29.311 12.105 1.00 25.89 219 GLY A C 1
ATOM 1566 O O . GLY A 1 219 ? 36.042 -28.236 12.685 1.00 25.89 219 GLY A O 1
ATOM 1567 N N . GLU A 1 220 ? 35.699 -30.447 12.703 1.00 27.94 220 GLU A N 1
ATOM 1568 C CA . GLU A 1 220 ? 35.431 -30.639 14.146 1.00 27.94 220 GLU A CA 1
ATOM 1569 C C . GLU A 1 220 ? 36.391 -31.719 14.696 1.00 27.94 220 GLU A C 1
ATOM 1571 O O . GLU A 1 220 ? 36.889 -32.517 13.891 1.00 27.94 220 GLU A O 1
ATOM 1576 N N . PRO A 1 221 ? 36.547 -31.907 16.028 1.00 40.59 221 PRO A N 1
ATOM 1577 C CA . PRO A 1 221 ? 36.289 -30.995 17.158 1.00 40.59 221 PRO A CA 1
ATOM 1578 C C . PRO A 1 221 ? 37.419 -31.028 18.224 1.00 40.59 221 PRO A C 1
ATOM 1580 O O . PRO A 1 221 ? 38.244 -31.938 18.238 1.00 40.59 221 PRO A O 1
ATOM 1583 N N . GLU A 1 222 ? 37.414 -30.111 19.200 1.00 28.78 222 GLU A N 1
ATOM 1584 C CA . GLU A 1 222 ? 38.054 -30.380 20.500 1.00 28.78 222 GLU A CA 1
ATOM 1585 C C . GLU A 1 222 ? 37.355 -29.654 21.663 1.00 28.78 222 GLU A C 1
ATOM 1587 O O . GLU A 1 222 ? 36.863 -28.535 21.536 1.00 28.78 222 GLU A O 1
ATOM 1592 N N . LEU A 1 223 ? 37.262 -30.371 22.784 1.00 30.56 223 LEU A N 1
ATOM 1593 C CA . LEU A 1 223 ? 36.379 -30.166 23.933 1.00 30.56 223 LEU A CA 1
ATOM 1594 C C . LEU A 1 223 ? 36.912 -29.120 24.930 1.00 30.56 223 LEU A C 1
ATOM 1596 O O . LEU A 1 223 ? 38.030 -29.265 25.430 1.00 30.56 223 LEU A O 1
ATOM 1600 N N . HIS A 1 224 ? 36.069 -28.163 25.339 1.00 29.44 224 HIS A N 1
ATOM 1601 C CA . HIS A 1 224 ? 36.220 -27.467 26.624 1.00 29.44 224 HIS A CA 1
ATOM 1602 C C . HIS A 1 224 ? 34.902 -26.832 27.118 1.00 29.44 224 HIS A C 1
ATOM 1604 O O . HIS A 1 224 ? 34.425 -25.850 26.561 1.00 29.44 224 HIS A O 1
ATOM 1610 N N . GLU A 1 225 ? 34.341 -27.377 28.198 1.00 29.88 225 GLU A N 1
ATOM 1611 C CA . GLU A 1 225 ? 33.527 -26.648 29.191 1.00 29.88 225 GLU A CA 1
ATOM 1612 C C . GLU A 1 225 ? 34.475 -26.247 30.349 1.00 29.88 225 GLU A C 1
ATOM 1614 O O . GLU A 1 225 ? 35.466 -26.968 30.518 1.00 29.88 225 GLU A O 1
ATOM 1619 N N . PRO A 1 226 ? 34.236 -25.198 31.183 1.00 37.91 226 PRO A N 1
ATOM 1620 C CA . PRO A 1 226 ? 32.917 -24.756 31.674 1.00 37.91 226 PRO A CA 1
ATOM 1621 C C . PRO A 1 226 ? 32.739 -23.238 31.975 1.00 37.91 226 PRO A C 1
ATOM 1623 O O . PRO A 1 226 ? 33.694 -22.472 32.045 1.00 37.91 226 PRO A O 1
ATOM 1626 N N . SER A 1 227 ? 31.495 -22.826 32.258 1.00 28.52 227 SER A N 1
ATOM 1627 C CA . SER A 1 227 ? 31.061 -22.112 33.486 1.00 28.52 227 SER A CA 1
ATOM 1628 C C . SER A 1 227 ? 29.868 -21.187 33.222 1.00 28.52 227 SER A C 1
ATOM 1630 O O . SER A 1 227 ? 29.882 -20.354 32.323 1.00 28.52 227 SER A O 1
ATOM 1632 N N . ALA A 1 228 ? 28.849 -21.349 34.063 1.00 34.38 228 ALA A N 1
ATOM 1633 C CA . ALA A 1 228 ? 27.576 -20.650 34.051 1.00 34.38 228 ALA A CA 1
ATOM 1634 C C . ALA A 1 228 ? 27.668 -19.226 34.618 1.00 34.38 228 ALA A C 1
ATOM 1636 O O . ALA A 1 228 ? 28.214 -19.038 35.702 1.00 34.38 228 ALA A O 1
ATOM 1637 N N . GLU A 1 229 ? 27.028 -18.277 33.936 1.00 30.30 229 GLU A N 1
ATOM 1638 C CA . GLU A 1 229 ? 26.464 -17.048 34.505 1.00 30.30 229 GLU A CA 1
ATOM 1639 C C . GLU A 1 229 ? 25.235 -16.664 33.660 1.00 30.30 229 GLU A C 1
ATOM 1641 O O . GLU A 1 229 ? 25.353 -16.315 32.488 1.00 30.30 229 GLU A O 1
ATOM 1646 N N . GLU A 1 230 ? 24.036 -16.783 34.237 1.00 31.36 230 GLU A N 1
ATOM 1647 C CA . GLU A 1 230 ? 22.787 -16.291 33.641 1.00 31.36 230 GLU A CA 1
ATOM 1648 C C . GLU A 1 230 ? 22.618 -14.793 33.953 1.00 31.36 230 GLU A C 1
ATOM 1650 O O . GLU A 1 230 ? 22.569 -14.428 35.134 1.00 31.36 230 GLU A O 1
ATOM 1655 N N . PRO A 1 231 ? 22.456 -13.899 32.959 1.00 32.41 231 PRO A N 1
ATOM 1656 C CA . PRO A 1 231 ? 21.977 -12.552 33.224 1.00 32.41 231 PRO A CA 1
ATOM 1657 C C . PRO A 1 231 ? 20.440 -12.499 33.223 1.00 32.41 231 PRO A C 1
ATOM 1659 O O . PRO A 1 231 ? 19.763 -12.867 32.265 1.00 32.41 231 PRO A O 1
ATOM 1662 N N . SER A 1 232 ? 19.912 -11.995 34.338 1.00 33.50 232 SER A N 1
ATOM 1663 C CA . SER A 1 232 ? 18.510 -11.653 34.612 1.00 33.50 232 SER A CA 1
ATOM 1664 C C . SER A 1 232 ? 17.854 -10.811 33.497 1.00 33.50 232 SER A C 1
ATOM 1666 O O . SER A 1 232 ? 18.493 -9.882 32.993 1.00 33.50 232 SER A O 1
ATOM 1668 N N . PRO A 1 233 ? 16.575 -11.046 33.133 1.00 31.77 233 PRO A N 1
ATOM 1669 C CA . PRO A 1 233 ? 15.917 -10.277 32.085 1.00 31.77 233 PRO A CA 1
ATOM 1670 C C . PRO A 1 233 ? 15.645 -8.837 32.543 1.00 31.77 233 PRO A C 1
ATOM 1672 O O . PRO A 1 233 ? 14.936 -8.582 33.521 1.00 31.77 233 PRO A O 1
ATOM 1675 N N . LEU A 1 234 ? 16.189 -7.879 31.791 1.00 29.72 234 LEU A N 1
ATOM 1676 C CA . LEU A 1 234 ? 15.831 -6.466 31.870 1.00 29.72 234 LEU A CA 1
ATOM 1677 C C . LEU A 1 234 ? 14.345 -6.302 31.526 1.00 29.72 234 LEU A C 1
ATOM 1679 O O . LEU A 1 234 ? 13.902 -6.555 30.408 1.00 29.72 234 LEU A O 1
ATOM 1683 N N . ARG A 1 235 ? 13.569 -5.868 32.518 1.00 27.14 235 ARG A N 1
ATOM 1684 C CA . ARG A 1 235 ? 12.163 -5.489 32.382 1.00 27.14 235 ARG A CA 1
ATOM 1685 C C . ARG A 1 235 ? 12.081 -4.175 31.602 1.00 27.14 235 ARG A C 1
ATOM 1687 O O . ARG A 1 235 ? 12.317 -3.114 32.170 1.00 27.14 235 ARG A O 1
ATOM 1694 N N . VAL A 1 236 ? 11.760 -4.250 30.313 1.00 28.45 236 VAL A N 1
ATOM 1695 C CA . VAL A 1 236 ? 11.424 -3.075 29.497 1.00 28.45 236 VAL A CA 1
ATOM 1696 C C . VAL A 1 236 ? 9.947 -2.752 29.731 1.00 28.45 236 VAL A C 1
ATOM 1698 O O . VAL A 1 236 ? 9.068 -3.548 29.407 1.00 28.45 236 VAL A O 1
ATOM 1701 N N . GLU A 1 237 ? 9.670 -1.614 30.368 1.00 25.50 237 GLU A N 1
ATOM 1702 C CA . GLU A 1 237 ? 8.309 -1.089 30.507 1.00 25.50 237 GLU A CA 1
ATOM 1703 C C . GLU A 1 237 ? 7.767 -0.665 29.134 1.00 25.50 237 GLU A C 1
ATOM 1705 O O . GLU A 1 237 ? 8.430 0.053 28.385 1.00 25.50 237 GLU A O 1
ATOM 1710 N N . ALA A 1 238 ? 6.555 -1.117 28.804 1.00 28.38 238 ALA A N 1
ATOM 1711 C CA . ALA A 1 238 ? 5.877 -0.757 27.565 1.00 28.38 238 ALA A CA 1
ATOM 1712 C C . ALA A 1 238 ? 5.547 0.753 27.543 1.00 28.38 238 ALA A C 1
ATOM 1714 O O . ALA A 1 238 ? 4.991 1.263 28.522 1.00 28.38 238 ALA A O 1
ATOM 1715 N N . PRO A 1 239 ? 5.844 1.481 26.450 1.00 29.31 239 PRO A N 1
ATOM 1716 C CA . PRO A 1 239 ? 5.521 2.900 26.350 1.00 29.31 239 PRO A CA 1
ATOM 1717 C C . PRO A 1 239 ? 3.997 3.131 26.281 1.00 29.31 239 PRO A C 1
ATOM 1719 O O . PRO A 1 239 ? 3.256 2.284 25.773 1.00 29.31 239 PRO A O 1
ATOM 1722 N N . PRO A 1 240 ? 3.493 4.277 26.783 1.00 27.91 240 PRO A N 1
ATOM 1723 C CA . PRO A 1 240 ? 2.061 4.556 26.829 1.00 27.91 240 PRO A CA 1
ATOM 1724 C C . PRO A 1 240 ? 1.465 4.711 25.423 1.00 27.91 240 PRO A C 1
ATOM 1726 O O . PRO A 1 240 ? 1.996 5.444 24.587 1.00 27.91 240 PRO A O 1
ATOM 1729 N N . ARG A 1 241 ? 0.319 4.056 25.191 1.00 39.44 241 ARG A N 1
ATOM 1730 C CA . ARG A 1 241 ? -0.469 4.140 23.951 1.00 39.44 241 ARG A CA 1
ATOM 1731 C C . ARG A 1 241 ? -1.055 5.550 23.783 1.00 39.44 241 ARG A C 1
ATOM 1733 O O . ARG A 1 241 ? -1.707 6.053 24.696 1.00 39.44 241 ARG A O 1
ATOM 1740 N N . ARG A 1 242 ? -0.815 6.186 22.630 1.00 36.25 242 ARG A N 1
ATOM 1741 C CA . ARG A 1 242 ? -1.226 7.570 22.309 1.00 36.25 242 ARG A CA 1
ATOM 1742 C C . ARG A 1 242 ? -2.261 7.588 21.179 1.00 36.25 242 ARG A C 1
ATOM 1744 O O . ARG A 1 242 ? -2.116 6.857 20.207 1.00 36.25 242 ARG A O 1
ATOM 1751 N N . SER A 1 243 ? -3.282 8.437 21.301 1.00 31.95 243 SER A N 1
ATOM 1752 C CA . SER A 1 243 ? -4.323 8.666 20.288 1.00 31.95 243 SER A CA 1
ATOM 1753 C C . SER A 1 243 ? -3.898 9.737 19.276 1.00 31.95 243 SER A C 1
ATOM 1755 O O . SER A 1 243 ? -3.514 10.836 19.681 1.00 31.95 243 SER A O 1
ATOM 1757 N N . LEU A 1 244 ? -4.018 9.462 17.976 1.00 34.88 244 LEU A N 1
ATOM 1758 C CA . LEU A 1 244 ? -3.730 10.419 16.902 1.00 34.88 244 LEU A CA 1
ATOM 1759 C C . LEU A 1 244 ? -5.004 11.145 16.444 1.00 34.88 244 LEU A C 1
ATOM 1761 O O . LEU A 1 244 ? -5.929 10.532 15.925 1.00 34.88 244 LEU A O 1
ATOM 1765 N N . ARG A 1 245 ? -5.011 12.477 16.567 1.00 31.73 245 ARG A N 1
ATOM 1766 C CA . ARG A 1 245 ? -5.730 13.373 15.649 1.00 31.73 245 ARG A CA 1
ATOM 1767 C C . ARG A 1 245 ? -4.673 14.023 14.763 1.00 31.73 245 ARG A C 1
ATOM 1769 O O . ARG A 1 245 ? -3.999 14.953 15.193 1.00 31.73 245 ARG A O 1
ATOM 1776 N N . GLY A 1 246 ? -4.477 13.484 13.566 1.00 31.41 246 GLY A N 1
ATOM 1777 C CA . GLY A 1 246 ? -3.487 13.977 12.614 1.00 31.41 246 GLY A CA 1
ATOM 1778 C C . GLY A 1 246 ? -3.394 13.068 11.395 1.00 31.41 246 GLY A C 1
ATOM 1779 O O . GLY A 1 246 ? -3.451 11.850 11.529 1.00 31.41 246 GLY A O 1
ATOM 1780 N N . VAL A 1 247 ? -3.285 13.677 10.215 1.00 33.00 247 VAL A N 1
ATOM 1781 C CA . VAL A 1 247 ? -3.165 13.005 8.916 1.00 33.00 247 VAL A CA 1
ATOM 1782 C C . VAL A 1 247 ? -1.983 12.034 8.943 1.00 33.00 247 VAL A C 1
ATOM 1784 O O . VAL A 1 247 ? -0.833 12.456 9.075 1.00 33.00 247 VAL A O 1
ATOM 1787 N N . LEU A 1 248 ? -2.269 10.739 8.815 1.00 36.81 248 LEU A N 1
ATOM 1788 C CA . LEU A 1 248 ? -1.257 9.690 8.799 1.00 36.81 248 LEU A CA 1
ATOM 1789 C C . LEU A 1 248 ? -0.946 9.270 7.354 1.00 36.81 248 LEU A C 1
ATOM 1791 O O . LEU A 1 248 ? -1.390 8.225 6.901 1.00 36.81 248 LEU A O 1
ATOM 1795 N N . LEU A 1 249 ? -0.190 10.105 6.635 1.00 34.72 249 LEU A N 1
ATOM 1796 C CA . LEU A 1 249 ? 0.301 9.800 5.286 1.00 34.72 249 LEU A CA 1
ATOM 1797 C C . LEU A 1 249 ? 1.449 8.788 5.346 1.00 34.72 249 LEU A C 1
ATOM 1799 O O . LEU A 1 249 ? 2.541 9.125 5.807 1.00 34.72 249 LEU A O 1
ATOM 1803 N N . TRP A 1 250 ? 1.214 7.589 4.822 1.00 37.25 250 TRP A N 1
ATOM 1804 C CA . TRP A 1 250 ? 2.249 6.596 4.533 1.00 37.25 250 TRP A CA 1
ATOM 1805 C C . TRP A 1 250 ? 2.213 6.260 3.047 1.00 37.25 250 TRP A C 1
ATOM 1807 O O . TRP A 1 250 ? 1.136 6.147 2.477 1.00 37.25 250 TRP A O 1
ATOM 1817 N N . ALA A 1 251 ? 3.378 6.126 2.424 1.00 35.62 251 ALA A N 1
ATOM 1818 C CA . ALA A 1 251 ? 3.519 5.567 1.086 1.00 35.62 251 ALA A CA 1
ATOM 1819 C C . ALA A 1 251 ? 4.705 4.595 1.101 1.00 35.62 251 ALA A C 1
ATOM 1821 O O . ALA A 1 251 ? 5.669 4.799 1.842 1.00 35.62 251 ALA A O 1
ATOM 1822 N N . LEU A 1 252 ? 4.584 3.496 0.361 1.00 37.09 252 LEU A N 1
ATOM 1823 C CA . LEU A 1 252 ? 5.526 2.381 0.409 1.00 37.09 252 LEU A CA 1
ATOM 1824 C C . LEU A 1 252 ? 6.573 2.491 -0.707 1.00 37.09 252 LEU A C 1
ATOM 1826 O O . LEU A 1 252 ? 6.209 2.737 -1.852 1.00 37.09 252 LEU A O 1
ATOM 1830 N N . PRO A 1 253 ? 7.867 2.302 -0.402 1.00 28.78 253 PRO A N 1
ATOM 1831 C CA . PRO A 1 253 ? 8.866 1.926 -1.388 1.00 28.78 253 PRO A CA 1
ATOM 1832 C C . PRO A 1 253 ? 8.758 0.477 -1.819 1.00 28.78 253 PRO A C 1
ATOM 1834 O O . PRO A 1 253 ? 8.817 -0.387 -0.953 1.00 28.78 253 PRO A O 1
ATOM 1837 N N . ILE A 1 254 ? 8.798 0.225 -3.127 1.00 34.22 254 ILE A N 1
ATOM 1838 C CA . ILE A 1 254 ? 9.427 -0.989 -3.665 1.00 34.22 254 ILE A CA 1
ATOM 1839 C C . ILE A 1 254 ? 10.296 -0.579 -4.857 1.00 34.22 254 ILE A C 1
ATOM 1841 O O . ILE A 1 254 ? 9.865 0.214 -5.697 1.00 34.22 254 ILE A O 1
ATOM 1845 N N . LEU A 1 255 ? 11.548 -1.048 -4.874 1.00 28.28 255 LEU A N 1
ATOM 1846 C CA . LEU A 1 255 ? 12.405 -1.001 -6.059 1.00 28.28 255 LEU A CA 1
ATOM 1847 C C . LEU A 1 255 ? 11.928 -2.109 -7.004 1.00 28.28 255 LEU A C 1
ATOM 1849 O O . LEU A 1 255 ? 12.097 -3.281 -6.680 1.00 28.28 255 LEU A O 1
ATOM 1853 N N . ALA A 1 256 ? 11.357 -1.728 -8.145 1.00 32.34 256 ALA A N 1
ATOM 1854 C CA . ALA A 1 256 ? 11.312 -2.601 -9.316 1.00 32.34 256 ALA A CA 1
ATOM 1855 C C . ALA A 1 256 ? 12.670 -2.591 -10.037 1.00 32.34 256 ALA A C 1
ATOM 1857 O O . ALA A 1 256 ? 13.336 -1.524 -10.017 1.00 32.34 256 ALA A O 1
#

Secondary structure (DSSP, 8-state):
-HHHHHHHHHHHHHHTT--HHHHHHHHHHHHHHHHHH-GGGTT--B-EEEEEEETTTEEEEEEESS-EEEEEETTEEEE-SPP-BHHHHHHHTTSS-HHHHHT-TTTT-BS--BTTSSS-PPEEEEEE--TT-EEEEE-HHHHTTS-HHHHHHHHHH--SHHHHHHHHHHHHHHHT--S---EEEEE-----S-------PPPPP-----PPPPP--------------PPPP---PPPPP----S----------

Nearest PDB structures (foldseek):
  2xzv-assembly1_A  TM=9.436E-01  e=5.454E-18  Synechococcus elongatus
  5f1m-assembly1_A  TM=9.159E-01  e=1.936E-15  Staphylococcus aureus
  6ihl-assembly1_A  TM=9.407E-01  e=5.841E-15  Staphylococcus aureus
  6ihw-assembly1_A  TM=9.179E-01  e=4.121E-15  Staphylococcus aureus
  2pk0-assembly3_C  TM=8.984E-01  e=3.153E-14  Streptococcus agalactiae A909

Foldseek 3Di:
DLQVLLLVQLVVCVVVPDDNQVSNQRSLQRLQVVLVVDVVSPQWWWWWWKWWDDDQFKIKIKTWAAWWKWKQDPLDIDTFDQHQFPLSVCCVVVNDPPVCLLVDPRVRGGNTTRNRDNGGDIDMDMDGHDAFMKMKIKDVLLCNQDPPVRLSVLCVVDPDQVSSQVVSQVSSVVSPSPFWIDMDMDGNHDDDPDDDDDDDDDDDDDGPDDDDDDDDDDDDDDDDDDDDDDDDDDDDDDDDDDDDPDTDTDIDGDTD

Mean predicted aligned error: 12.4 Å

Radius of gyration: 21.27 Å; Cα contacts (8 Å, |Δi|>4): 416; chains: 1; bounding box: 54×53×52 Å

Solvent-accessible surface area (backbone atoms only — not comparable to full-atom values): 15234 Å² total; per-residue (Å²): 110,44,24,61,48,26,38,54,39,24,50,53,35,34,78,68,71,43,54,65,58,58,9,48,46,50,10,21,43,52,22,26,51,56,18,69,77,32,84,90,32,59,77,37,27,16,37,35,48,31,43,39,58,46,90,93,44,34,38,39,34,36,39,32,17,55,47,42,36,34,42,32,49,98,83,44,66,43,76,73,57,79,56,29,24,51,35,50,49,34,31,75,70,69,75,36,52,74,74,53,30,76,72,36,96,55,46,86,39,66,75,42,45,36,14,65,44,87,69,74,84,66,48,72,50,80,44,80,60,48,66,68,26,33,40,38,40,32,34,44,35,36,62,78,49,39,53,71,68,55,52,40,52,45,53,70,73,30,90,51,52,66,62,27,40,52,51,51,50,53,53,17,46,73,63,63,49,90,47,76,64,48,67,48,64,48,76,39,68,66,90,70,94,81,84,84,86,85,90,83,79,87,79,80,85,83,78,86,81,79,80,85,80,85,90,80,85,89,89,86,88,85,92,82,85,89,85,90,80,87,81,79,83,83,82,79,78,80,79,84,89,78,87,84,88,68,70,58,77,48,55,46,69,44,87,115

pLDDT: mean 78.02, std 27.57, range [23.27, 98.62]

Sequence (256 aa):
MASATAIATLKAAYLGGQRLDEAVEAANAAVFAQAADDAALRGMGTTLTAIALEGASTALLGHVGDSRAYLMRDGAVTQVTDDHSLVEQLVREGRLSPEEAHNHPQRAIITRALGVDAQVEVDTYRVDLQPGDRLLICSDGLTNMLSDDTIGATLRRHPDPQQAADTLVDMANQAGGDDNITVVILDALADGTGGAADAVAASEPVAAAGEPEPVATAGEPELHEPSAEEPSPLRVEAPPRRSLRGVLLWALPILA